Protein AF-0000000073270719 (afdb_homodimer)

pLDDT: mean 87.77, std 16.16, range [34.03, 98.94]

Secondary structure (DSSP, 8-state):
-EEE-----BTTBS----TT--SSSHHHHHHHTEEEEEEEEPPPTT-SS-EEEEEEEE-GGGBSSTTTT-PBPHHHHHHHHHHHHHHHHHHHT-S-EEEEEEEEEE-SPPPSS-EEEEEEEEEEEETTEEEEEEEEE-TTS--EEEEEEEEEEE-GGG-/-EEE---EEETTEEEE--TT--SSSHHHHHHHTEEEEEEEEPPPTT-SS-EEEEEEEE-GGGBSSTTTT-PBPHHHHHHHHHHHHHHHHHHHT-S-EEEEEEEEEE-SPPPSS-EEEEEEEEEEEETTEEEEEEEEE-TTS--EEEEEEEEEEE-GGG-

Organism: Auxenochlorella protothecoides (NCBI:txid3075)

Solvent-accessible surface area (backbone atoms only — not comparable to full-atom values): 16014 Å² total; per-residue (Å²): 116,53,80,44,86,66,64,38,73,41,93,95,36,53,64,37,77,54,90,63,11,18,46,62,33,50,70,59,10,35,72,46,7,37,39,62,45,38,25,48,36,74,48,50,94,90,45,92,56,41,38,30,42,31,41,34,33,32,33,64,41,20,10,58,31,44,91,63,86,50,35,42,22,68,30,50,56,47,27,53,49,48,51,51,30,51,48,41,45,29,75,72,72,42,56,47,61,42,71,39,33,37,36,37,37,41,72,43,86,39,65,53,75,40,74,29,28,35,41,28,39,70,75,46,74,55,93,61,34,37,32,26,32,28,36,35,23,36,75,83,59,81,43,68,29,31,39,36,46,35,35,30,33,59,45,62,88,77,104,118,56,80,46,88,63,65,38,73,42,94,96,36,58,63,35,79,53,90,64,12,18,46,61,33,50,70,59,11,33,72,46,8,36,39,60,45,38,25,50,37,74,48,51,94,90,46,92,56,42,37,29,42,31,42,33,34,32,34,63,43,19,10,57,32,44,92,62,85,51,36,42,20,68,30,49,55,48,25,54,49,46,51,51,31,51,49,41,45,28,74,73,71,43,53,49,62,41,70,39,32,38,37,36,36,42,73,42,85,40,66,54,75,38,75,28,28,35,41,28,39,70,74,45,73,55,91,60,34,37,30,25,33,27,37,36,24,36,75,86,59,83,42,69,30,32,38,34,46,34,34,30,33,59,44,63,90,77,103

Structure (mmCIF, N/CA/C/O backbone):
data_AF-0000000073270719-model_v1
#
loop_
_entity.id
_entity.type
_entity.pdbx_description
1 polymer 'Thioesterase domain-containing protein'
#
loop_
_atom_site.group_PDB
_atom_site.id
_atom_site.type_symbol
_atom_site.label_atom_id
_atom_site.label_alt_id
_atom_site.label_comp_id
_atom_site.label_asym_id
_atom_site.label_entity_id
_atom_site.label_seq_id
_atom_site.pdbx_PDB_ins_code
_atom_site.Cartn_x
_atom_site.Cartn_y
_atom_site.Cartn_z
_atom_site.occupancy
_atom_site.B_iso_or_equiv
_atom_site.auth_seq_id
_atom_site.auth_comp_id
_atom_site.auth_asym_id
_atom_site.auth_atom_id
_atom_site.pdbx_PDB_model_num
ATOM 1 N N . MET A 1 1 ? 9.008 23.5 11.727 1 34.62 1 MET A N 1
ATOM 2 C CA . MET A 1 1 ? 8.578 22.141 11.398 1 34.62 1 MET A CA 1
ATOM 3 C C . MET A 1 1 ? 8.039 21.438 12.633 1 34.62 1 MET A C 1
ATOM 5 O O . MET A 1 1 ? 8.633 21.5 13.703 1 34.62 1 MET A O 1
ATOM 9 N N . ALA A 1 2 ? 6.762 21.203 12.82 1 37.41 2 ALA A N 1
ATOM 10 C CA . ALA A 1 2 ? 6.199 20.531 13.992 1 37.41 2 ALA A CA 1
ATOM 11 C C . ALA A 1 2 ? 6.055 19.031 13.742 1 37.41 2 ALA A C 1
ATOM 13 O O . ALA A 1 2 ? 5.559 18.609 12.695 1 37.41 2 ALA A O 1
ATOM 14 N N . ALA A 1 3 ? 6.781 18.141 14.539 1 40.28 3 ALA A N 1
ATOM 15 C CA . ALA A 1 3 ? 6.652 16.688 14.469 1 40.28 3 ALA A CA 1
ATOM 16 C C . ALA A 1 3 ? 5.234 16.25 14.812 1 40.28 3 ALA A C 1
ATOM 18 O O . ALA A 1 3 ? 4.578 16.844 15.672 1 40.28 3 ALA A O 1
ATOM 19 N N . PHE A 1 4 ? 4.617 15.633 13.906 1 44.56 4 PHE A N 1
ATOM 20 C CA . PHE A 1 4 ? 3.34 15.055 14.297 1 44.56 4 PHE A CA 1
ATOM 21 C C . PHE A 1 4 ? 3.223 13.617 13.797 1 44.56 4 PHE A C 1
ATOM 23 O O . PHE A 1 4 ? 3.988 13.195 12.93 1 44.56 4 PHE A O 1
ATOM 30 N N . GLU A 1 5 ? 2.467 12.844 14.562 1 54.69 5 GLU A N 1
ATOM 31 C CA . GLU A 1 5 ? 2.193 11.5 14.062 1 54.69 5 GLU A CA 1
ATOM 32 C C . GLU A 1 5 ? 0.975 11.484 13.148 1 54.69 5 GLU A C 1
ATOM 34 O O . GLU A 1 5 ? 0.893 12.273 12.203 1 54.69 5 GLU A O 1
ATOM 39 N N . LYS A 1 6 ? -0.115 10.938 13.5 1 56.53 6 LYS A N 1
ATOM 40 C CA . LYS A 1 6 ? -1.337 10.812 12.711 1 56.53 6 LYS A CA 1
ATOM 41 C C . LYS A 1 6 ? -2.445 11.703 13.266 1 56.53 6 LYS A C 1
ATOM 43 O O . LYS A 1 6 ? -2.572 11.852 14.484 1 56.53 6 LYS A O 1
ATOM 48 N N . HIS A 1 7 ? -3.082 12.43 12.281 1 49.69 7 HIS A N 1
ATOM 49 C CA . HIS A 1 7 ? -4.234 13.25 12.641 1 49.69 7 HIS A CA 1
ATOM 50 C C . HIS A 1 7 ? -5.535 12.477 12.445 1 49.69 7 HIS A C 1
ATOM 52 O O . HIS A 1 7 ? -5.809 11.977 11.352 1 49.69 7 HIS A O 1
ATOM 58 N N . LEU A 1 8 ? -6.168 11.852 13.641 1 50.5 8 LEU A N 1
ATOM 59 C CA . LEU A 1 8 ? -7.512 11.305 13.508 1 50.5 8 LEU A CA 1
ATOM 60 C C . LEU A 1 8 ? -8.555 12.266 14.07 1 50.5 8 LEU A C 1
ATOM 62 O O . LEU A 1 8 ? -8.258 13.031 14.992 1 50.5 8 LEU A O 1
ATOM 66 N N . PRO A 1 9 ? -9.719 12.25 13.383 1 44.81 9 PRO A N 1
ATOM 67 C CA . PRO A 1 9 ? -10.797 13.047 13.984 1 44.81 9 PRO A CA 1
ATOM 68 C C . PRO A 1 9 ? -11.227 12.508 15.344 1 44.81 9 PRO A C 1
ATOM 70 O O . PRO A 1 9 ? -11.359 11.297 15.523 1 44.81 9 PRO A O 1
ATOM 73 N N . GLY A 1 10 ? -10.906 13.164 16.469 1 44.69 10 GLY A N 1
ATOM 74 C CA . GLY A 1 10 ? -11.391 12.773 17.781 1 44.69 10 GLY A CA 1
ATOM 75 C C . GLY A 1 10 ? -12.203 13.859 18.469 1 44.69 10 GLY A C 1
ATOM 76 O O . GLY A 1 10 ? -12.453 14.914 17.875 1 44.69 10 GLY A O 1
ATOM 77 N N . GLU A 1 11 ? -12.992 13.414 19.594 1 46.31 11 GLU A N 1
ATOM 78 C CA . GLU A 1 11 ? -13.867 14.281 20.359 1 46.31 11 GLU A CA 1
ATOM 79 C C . GLU A 1 11 ? -13.18 15.594 20.719 1 46.31 11 GLU A C 1
ATOM 81 O O . GLU A 1 11 ? -13.797 16.656 20.688 1 46.31 11 GLU A O 1
ATOM 86 N N . ALA A 1 12 ? -12.047 15.445 21.344 1 46.72 12 ALA A N 1
ATOM 87 C CA . ALA A 1 12 ? -11.422 16.594 21.984 1 46.72 12 ALA A CA 1
ATOM 88 C C . ALA A 1 12 ? -10.688 17.469 20.969 1 46.72 12 ALA A C 1
ATOM 90 O O . ALA A 1 12 ? -10.031 18.438 21.328 1 46.72 12 ALA A O 1
ATOM 91 N N . GLY A 1 13 ? -10.836 17.047 19.609 1 43.66 13 GLY A N 1
ATOM 92 C CA . GLY A 1 13 ? -10.219 17.844 18.562 1 43.66 13 GLY A CA 1
ATOM 93 C C . GLY A 1 13 ? -9.555 17.016 17.484 1 43.66 13 GLY A C 1
ATOM 94 O O . GLY A 1 13 ? -9.492 15.781 17.594 1 43.66 13 GLY A O 1
ATOM 95 N N . PRO A 1 14 ? -9.375 17.5 16.234 1 45.97 14 PRO A N 1
ATOM 96 C CA . PRO A 1 14 ? -8.945 16.859 14.984 1 45.97 14 PRO A CA 1
ATOM 97 C C . PRO A 1 14 ? -7.656 16.047 15.148 1 45.97 14 PRO A C 1
ATOM 99 O O . PRO A 1 14 ? -7.273 15.297 14.25 1 45.97 14 PRO A O 1
ATOM 102 N N . TYR A 1 15 ? -6.922 16.297 16.281 1 50.59 15 TYR A N 1
ATOM 103 C CA . TYR A 1 15 ? -5.586 15.703 16.328 1 50.59 15 TYR A CA 1
ATOM 104 C C . TYR A 1 15 ? -5.402 14.883 17.594 1 50.59 15 TYR A C 1
ATOM 106 O O . TYR A 1 15 ? -4.812 15.352 18.578 1 50.59 15 TYR A O 1
ATOM 114 N N . GLN A 1 16 ? -6.336 14 17.875 1 54.5 16 GLN A N 1
ATOM 115 C CA . GLN A 1 16 ? -6.039 13.219 19.078 1 54.5 16 GLN A CA 1
ATOM 116 C C . GLN A 1 16 ? -4.938 12.195 18.812 1 54.5 16 GLN A C 1
ATOM 118 O O . GLN A 1 16 ? -4.918 11.562 17.75 1 54.5 16 GLN A O 1
ATOM 123 N N . PRO A 1 17 ? -3.982 12.211 19.672 1 57.94 17 PRO A N 1
ATOM 124 C CA . PRO A 1 17 ? -2.98 11.148 19.594 1 57.94 17 PRO A CA 1
ATOM 125 C C . PRO A 1 17 ? -3.602 9.75 19.578 1 57.94 17 PRO A C 1
ATOM 127 O O . PRO A 1 17 ? -4.664 9.539 20.156 1 57.94 17 PRO A O 1
ATOM 130 N N . LEU A 1 18 ? -3.203 8.938 18.625 1 64.69 18 LEU A N 1
ATOM 131 C CA . LEU A 1 18 ? -3.578 7.527 18.641 1 64.69 18 LEU A CA 1
ATOM 132 C C . LEU A 1 18 ? -2.83 6.766 19.719 1 64.69 18 LEU A C 1
ATOM 134 O O . LEU A 1 18 ? -1.646 6.457 19.578 1 64.69 18 LEU A O 1
ATOM 138 N N . PRO A 1 19 ? -3.527 6.559 20.812 1 59 19 PRO A N 1
ATOM 139 C CA . PRO A 1 19 ? -2.795 5.922 21.906 1 59 19 PRO A CA 1
ATOM 140 C C . PRO A 1 19 ? -2.164 4.59 21.5 1 59 19 PRO A C 1
ATOM 142 O O . PRO A 1 19 ? -1.123 4.207 22.047 1 59 19 PRO A O 1
ATOM 145 N N . ARG A 1 20 ? -2.854 3.924 20.625 1 68.69 20 ARG A N 1
ATOM 146 C CA . ARG A 1 20 ? -2.34 2.602 20.266 1 68.69 20 ARG A CA 1
ATOM 147 C C . ARG A 1 20 ? -1.791 2.584 18.844 1 68.69 20 ARG A C 1
ATOM 149 O O . ARG A 1 20 ? -1.399 1.531 18.344 1 68.69 20 ARG A O 1
ATOM 156 N N . GLY A 1 21 ? -1.818 3.635 18.25 1 77.44 21 GLY A N 1
ATOM 157 C CA . GLY A 1 21 ? -1.272 3.758 16.906 1 77.44 21 GLY A CA 1
ATOM 158 C C . GLY A 1 21 ? -2.188 3.195 15.836 1 77.44 21 GLY A C 1
ATOM 159 O O . GLY A 1 21 ? -3.41 3.332 15.922 1 77.44 21 GLY A O 1
ATOM 160 N N . GLY A 1 22 ? -1.646 2.824 14.773 1 84.44 22 GLY A N 1
ATOM 161 C CA . GLY A 1 22 ? -2.328 2.252 13.617 1 84.44 22 GLY A CA 1
ATOM 162 C C . GLY A 1 22 ? -1.402 1.479 12.703 1 84.44 22 GLY A C 1
ATOM 163 O O . GLY A 1 22 ? -0.327 1.043 13.117 1 84.44 22 GLY A O 1
ATOM 164 N N . TRP A 1 23 ? -1.838 1.191 11.555 1 89.38 23 TRP A N 1
ATOM 165 C CA . TRP A 1 23 ? -1.11 0.408 10.562 1 89.38 23 TRP A CA 1
ATOM 166 C C . TRP A 1 23 ? 0.296 0.96 10.359 1 89.38 23 TRP A C 1
ATOM 168 O O . TRP A 1 23 ? 1.269 0.202 10.32 1 89.38 23 TRP A O 1
ATOM 178 N N . VAL A 1 24 ? 0.404 2.322 10.289 1 89.88 24 VAL A N 1
ATOM 179 C CA . VAL A 1 24 ? 1.704 2.881 9.938 1 89.88 24 VAL A CA 1
ATOM 180 C C . VAL A 1 24 ? 2.152 3.873 11.008 1 89.88 24 VAL A C 1
ATOM 182 O O . VAL A 1 24 ? 3.176 4.543 10.852 1 89.88 24 VAL A O 1
ATOM 185 N N . THR A 1 25 ? 1.483 3.92 12.016 1 82.44 25 THR A N 1
ATOM 186 C CA . THR A 1 25 ? 1.804 4.953 12.992 1 82.44 25 THR A CA 1
ATOM 187 C C . THR A 1 25 ? 1.915 4.352 14.391 1 82.44 25 THR A C 1
ATOM 189 O O . THR A 1 25 ? 1.194 3.412 14.727 1 82.44 25 THR A O 1
ATOM 192 N N . GLY A 1 26 ? 2.898 4.949 15.164 1 79.75 26 GLY A N 1
ATOM 193 C CA . GLY A 1 26 ? 3.014 4.586 16.562 1 79.75 26 GLY A CA 1
ATOM 194 C C . GLY A 1 26 ? 4.066 3.525 16.828 1 79.75 26 GLY A C 1
ATOM 195 O O . GLY A 1 26 ? 4.656 2.988 15.883 1 79.75 26 GLY A O 1
ATOM 196 N N . ASP A 1 27 ? 4.23 3.178 18.078 1 80.25 27 ASP A N 1
ATOM 197 C CA . ASP A 1 27 ? 5.254 2.225 18.484 1 80.25 27 ASP A CA 1
ATOM 198 C C . ASP A 1 27 ? 4.969 0.833 17.922 1 80.25 27 ASP A C 1
ATOM 200 O O . ASP A 1 27 ? 5.898 0.09 17.594 1 80.25 27 ASP A O 1
ATOM 204 N N . GLU A 1 28 ? 3.713 0.585 17.844 1 82.38 28 GLU A N 1
ATOM 205 C CA . GLU A 1 28 ? 3.359 -0.73 17.328 1 82.38 28 GLU A CA 1
ATOM 206 C C . GLU A 1 28 ? 3.762 -0.863 15.859 1 82.38 28 GLU A C 1
ATOM 208 O O . GLU A 1 28 ? 4.273 -1.903 15.438 1 82.38 28 GLU A O 1
ATOM 213 N N . ALA A 1 29 ? 3.504 0.191 15.117 1 87 29 ALA A N 1
ATOM 214 C CA . ALA A 1 29 ? 3.918 0.177 13.711 1 87 29 ALA A CA 1
ATOM 215 C C . ALA A 1 29 ? 5.434 0.059 13.586 1 87 29 ALA A C 1
A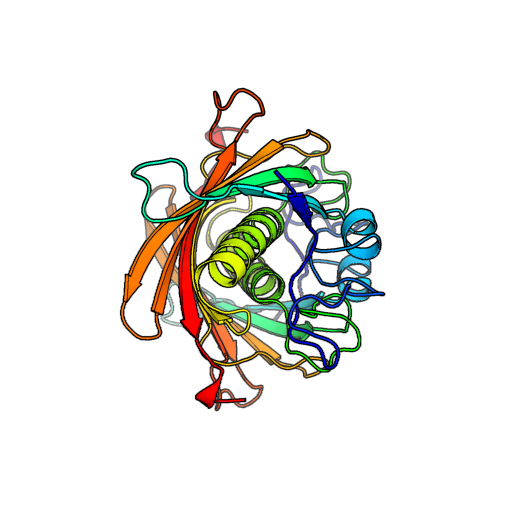TOM 217 O O . ALA A 1 29 ? 5.938 -0.689 12.75 1 87 29 ALA A O 1
ATOM 218 N N . ALA A 1 30 ? 6.133 0.765 14.43 1 87.5 30 ALA A N 1
ATOM 219 C CA . ALA A 1 30 ? 7.59 0.687 14.43 1 87.5 30 ALA A CA 1
ATOM 220 C C . ALA A 1 30 ? 8.062 -0.732 14.727 1 87.5 30 ALA A C 1
ATOM 222 O O . ALA A 1 30 ? 8.969 -1.247 14.062 1 87.5 30 ALA A O 1
ATOM 223 N N . ALA A 1 31 ? 7.445 -1.335 15.633 1 86.62 31 ALA A N 1
ATOM 224 C CA . ALA A 1 31 ? 7.797 -2.703 16 1 86.62 31 ALA A CA 1
ATOM 225 C C . ALA A 1 31 ? 7.508 -3.674 14.867 1 86.62 31 ALA A C 1
ATOM 227 O O . ALA A 1 31 ? 8.195 -4.684 14.711 1 86.62 31 ALA A O 1
ATOM 228 N N . ARG A 1 32 ? 6.578 -3.309 14.047 1 87.56 32 ARG A N 1
ATOM 229 C CA . ARG A 1 32 ? 6.188 -4.18 12.945 1 87.56 32 ARG A CA 1
ATOM 230 C C . ARG A 1 32 ? 7.02 -3.887 11.695 1 87.56 32 ARG A C 1
ATOM 232 O O . ARG A 1 32 ? 6.938 -4.613 10.703 1 87.56 32 ARG A O 1
ATOM 239 N N . GLY A 1 33 ? 7.77 -2.762 11.766 1 91.69 33 GLY A N 1
ATOM 240 C CA . GLY A 1 33 ? 8.719 -2.611 10.672 1 91.69 33 GLY A CA 1
ATOM 241 C C . GLY A 1 33 ? 8.633 -1.258 9.992 1 91.69 33 GLY A C 1
ATOM 242 O O . GLY A 1 33 ? 9.414 -0.961 9.086 1 91.69 33 GLY A O 1
ATOM 243 N N . ILE A 1 34 ? 7.648 -0.439 10.398 1 95.12 34 ILE A N 1
ATOM 244 C CA . ILE A 1 34 ? 7.574 0.894 9.812 1 95.12 34 ILE A CA 1
ATOM 245 C C . ILE A 1 34 ? 7.746 1.948 10.898 1 95.12 34 ILE A C 1
ATOM 247 O O . ILE A 1 34 ? 6.84 2.172 11.703 1 95.12 34 ILE A O 1
ATOM 251 N N . ASP A 1 35 ? 8.867 2.518 10.938 1 94.06 35 ASP A N 1
ATOM 252 C CA . ASP A 1 35 ? 9.148 3.656 11.805 1 94.06 35 ASP A CA 1
ATOM 253 C C . ASP A 1 35 ? 9.133 4.965 11.016 1 94.06 35 ASP A C 1
ATOM 255 O O . ASP A 1 35 ? 10.156 5.367 10.453 1 94.06 35 ASP A O 1
ATOM 259 N N . LEU A 1 36 ? 7.977 5.668 11 1 94.25 36 LEU A N 1
ATOM 260 C CA . LEU A 1 36 ? 7.734 6.855 10.188 1 94.25 36 LEU A CA 1
ATOM 261 C C . LEU A 1 36 ? 7.527 8.078 11.078 1 94.25 36 LEU A C 1
ATOM 263 O O . LEU A 1 36 ? 6.754 8.039 12.031 1 94.25 36 LEU A O 1
ATOM 267 N N . ARG A 1 37 ? 8.281 9.078 10.773 1 90.5 37 ARG A N 1
ATOM 268 C CA . ARG A 1 37 ? 8.125 10.375 11.43 1 90.5 37 ARG A CA 1
ATOM 269 C C . ARG A 1 37 ? 7.871 11.477 10.406 1 90.5 37 ARG A C 1
ATOM 271 O O . ARG A 1 37 ? 8.586 11.586 9.406 1 90.5 37 ARG A O 1
ATOM 278 N N . MET A 1 38 ? 6.859 12.289 10.68 1 91.56 38 MET A N 1
ATOM 279 C CA . MET A 1 38 ? 6.434 13.289 9.695 1 91.56 38 MET A CA 1
ATOM 280 C C . MET A 1 38 ? 6.41 14.68 10.312 1 91.56 38 MET A C 1
ATOM 282 O O . MET A 1 38 ? 6.121 14.836 11.492 1 91.56 38 MET A O 1
ATOM 286 N N . PHE A 1 39 ? 6.699 15.602 9.453 1 89.19 39 PHE A N 1
ATOM 287 C CA . PHE A 1 39 ? 6.707 17.016 9.812 1 89.19 39 PHE A CA 1
ATOM 288 C C . PHE A 1 39 ? 5.969 17.844 8.758 1 89.19 39 PHE A C 1
ATOM 290 O O . PHE A 1 39 ? 6.148 17.625 7.559 1 89.19 39 PHE A O 1
ATOM 297 N N . TYR A 1 40 ? 5.176 18.703 9.297 1 91.5 40 TYR A N 1
ATOM 298 C CA . TYR A 1 40 ? 4.477 19.641 8.414 1 91.5 40 TYR A CA 1
ATOM 299 C C . TYR A 1 40 ? 5.223 20.953 8.305 1 91.5 40 TYR A C 1
ATOM 301 O O . TYR A 1 40 ? 5.648 21.516 9.32 1 91.5 40 TYR A O 1
ATOM 309 N N . ARG A 1 41 ? 5.383 21.391 7.062 1 90.44 41 ARG A N 1
ATOM 310 C CA . ARG A 1 41 ? 5.957 22.703 6.801 1 90.44 41 ARG A CA 1
ATOM 311 C C . ARG A 1 41 ? 4.891 23.672 6.309 1 90.44 41 ARG A C 1
ATOM 313 O O . ARG A 1 41 ? 4.277 23.453 5.262 1 90.44 41 ARG A O 1
ATOM 320 N N . THR A 1 42 ? 4.73 24.734 7.016 1 91 42 THR A N 1
ATOM 321 C CA . THR A 1 42 ? 3.779 25.766 6.602 1 91 42 THR A CA 1
ATOM 322 C C . THR A 1 42 ? 4.207 26.391 5.277 1 91 42 THR A C 1
ATOM 324 O O . THR A 1 42 ? 5.395 26.391 4.941 1 91 42 THR A O 1
ATOM 327 N N . PRO A 1 43 ? 3.24 26.844 4.605 1 92.31 43 PRO A N 1
ATOM 328 C CA . PRO A 1 43 ? 3.572 27.438 3.314 1 92.31 43 PRO A CA 1
ATOM 329 C C . PRO A 1 43 ? 4.582 28.578 3.438 1 92.31 43 PRO A C 1
ATOM 331 O O . PRO A 1 43 ? 4.477 29.406 4.348 1 92.31 43 PRO A O 1
ATOM 334 N N . ALA A 1 44 ? 5.613 28.5 2.613 1 88.12 44 ALA A N 1
ATOM 335 C CA . ALA A 1 44 ? 6.512 29.656 2.488 1 88.12 44 ALA A CA 1
ATOM 336 C C . ALA A 1 44 ? 5.816 30.828 1.808 1 88.12 44 ALA A C 1
ATOM 338 O O . ALA A 1 44 ? 4.77 30.656 1.177 1 88.12 44 ALA A O 1
ATOM 339 N N . PRO A 1 45 ? 6.445 32.031 2.012 1 91.94 45 PRO A N 1
ATOM 340 C CA . PRO A 1 45 ? 5.84 33.156 1.307 1 91.94 45 PRO A CA 1
ATOM 341 C C . PRO A 1 45 ? 5.723 32.938 -0.197 1 91.94 45 PRO A C 1
ATOM 343 O O . PRO A 1 45 ? 6.695 32.531 -0.841 1 91.94 45 PRO A O 1
ATOM 346 N N . GLY A 1 46 ? 4.531 33.031 -0.731 1 92.75 46 GLY A N 1
ATOM 347 C CA . GLY A 1 46 ? 4.289 32.844 -2.152 1 92.75 46 GLY A CA 1
ATOM 348 C C . GLY A 1 46 ? 3.752 31.453 -2.486 1 92.75 46 GLY A C 1
ATOM 349 O O . GLY A 1 46 ? 3.256 31.234 -3.594 1 92.75 46 GLY A O 1
ATOM 350 N N . ASP A 1 47 ? 3.961 30.5 -1.513 1 92.12 47 ASP A N 1
ATOM 351 C CA . ASP A 1 47 ? 3.438 29.156 -1.739 1 92.12 47 ASP A CA 1
ATOM 352 C C . ASP A 1 47 ? 1.971 29.062 -1.322 1 92.12 47 ASP A C 1
ATOM 354 O O . ASP A 1 47 ? 1.576 29.609 -0.292 1 92.12 47 ASP A O 1
ATOM 358 N N . GLU A 1 48 ? 1.239 28.453 -2.15 1 94.81 48 GLU A N 1
ATOM 359 C CA . GLU A 1 48 ? -0.183 28.281 -1.866 1 94.81 48 GLU A CA 1
ATOM 360 C C . GLU A 1 48 ? -0.413 27.266 -0.76 1 94.81 48 GLU A C 1
ATOM 362 O O . GLU A 1 48 ? -1.351 27.391 0.029 1 94.81 48 GLU A O 1
ATOM 367 N N . HIS A 1 49 ? 0.459 26.312 -0.778 1 95.81 49 HIS A N 1
ATOM 368 C CA . HIS A 1 49 ? 0.267 25.203 0.151 1 95.81 49 HIS A CA 1
ATOM 369 C C . HIS A 1 49 ? 1.544 24.906 0.931 1 95.81 49 HIS A C 1
ATOM 371 O O . HIS A 1 49 ? 2.645 25.219 0.47 1 95.81 49 HIS A O 1
ATOM 377 N N . GLY A 1 50 ? 1.351 24.312 2.176 1 94.44 50 GLY A N 1
ATOM 378 C CA . GLY A 1 50 ? 2.469 23.734 2.896 1 94.44 50 GLY A CA 1
ATOM 379 C C . GLY A 1 50 ? 2.922 22.406 2.318 1 94.44 50 GLY A C 1
ATOM 380 O O . GLY A 1 50 ? 2.447 21.984 1.259 1 94.44 50 GLY A O 1
ATOM 381 N N . SER A 1 51 ? 3.879 21.859 2.975 1 95.56 51 SER A N 1
ATOM 382 C CA . SER A 1 51 ? 4.414 20.578 2.525 1 95.56 51 SER A CA 1
ATOM 383 C C . SER A 1 51 ? 4.691 19.641 3.705 1 95.56 51 SER A C 1
ATOM 385 O O . SER A 1 51 ? 4.598 20.062 4.863 1 95.56 51 SER A O 1
ATOM 387 N N . LEU A 1 52 ? 4.879 18.391 3.371 1 95.12 52 LEU A N 1
ATOM 388 C CA . LEU A 1 52 ? 5.234 17.406 4.383 1 95.12 52 LEU A CA 1
ATOM 389 C C . LEU A 1 52 ? 6.621 16.828 4.117 1 95.12 52 LEU A C 1
ATOM 391 O O . LEU A 1 52 ? 6.938 16.453 2.984 1 95.12 52 LEU A O 1
ATOM 395 N N . GLU A 1 53 ? 7.383 16.875 5.16 1 94.38 53 GLU A N 1
ATOM 396 C CA . GLU A 1 53 ? 8.672 16.203 5.195 1 94.38 53 GLU A CA 1
ATOM 397 C C . GLU A 1 53 ? 8.695 15.125 6.281 1 94.38 53 GLU A C 1
ATOM 399 O O . GLU A 1 53 ? 8.07 15.289 7.332 1 94.38 53 GLU A O 1
ATOM 404 N N . GLY A 1 54 ? 9.398 14.031 5.918 1 93.94 54 GLY A N 1
ATOM 405 C CA . GLY A 1 54 ? 9.492 12.977 6.91 1 93.94 54 GLY A CA 1
ATOM 406 C C . GLY A 1 54 ? 10.68 12.062 6.707 1 93.94 54 GLY A C 1
ATOM 407 O O . GLY A 1 54 ? 11.461 12.25 5.766 1 93.94 54 GLY A O 1
ATOM 408 N N . VAL A 1 55 ? 10.883 11.258 7.734 1 95.19 55 VAL A N 1
ATOM 409 C CA . VAL A 1 55 ? 11.883 10.203 7.668 1 95.19 55 VAL A CA 1
ATOM 410 C C . VAL A 1 55 ? 11.242 8.859 8.008 1 95.19 55 VAL A C 1
ATOM 412 O O . VAL A 1 55 ? 10.289 8.805 8.797 1 95.19 55 VAL A O 1
ATOM 415 N N . VAL A 1 56 ? 11.766 7.824 7.34 1 96.94 56 VAL A N 1
ATOM 416 C CA . VAL A 1 56 ? 11.242 6.488 7.613 1 96.94 56 VAL A CA 1
ATOM 417 C C . VAL A 1 56 ? 12.391 5.48 7.645 1 96.94 56 VAL A C 1
ATOM 419 O O . VAL A 1 56 ? 13.375 5.629 6.918 1 96.94 56 VAL A O 1
ATOM 422 N N . ARG A 1 57 ? 12.305 4.551 8.508 1 96.06 57 ARG A N 1
ATOM 423 C CA . ARG A 1 57 ? 13.133 3.348 8.523 1 96.06 57 ARG A CA 1
ATOM 424 C C . ARG A 1 57 ? 12.266 2.092 8.461 1 96.06 57 ARG A C 1
ATOM 426 O O . ARG A 1 57 ? 11.359 1.914 9.273 1 96.06 57 ARG A O 1
ATOM 433 N N . LEU A 1 58 ? 12.547 1.268 7.441 1 96.94 58 LEU A N 1
ATOM 434 C CA . LEU A 1 58 ? 11.859 -0.008 7.277 1 96.94 58 LEU A CA 1
ATOM 435 C C . LEU A 1 58 ? 12.703 -1.155 7.828 1 96.94 58 LEU A C 1
ATOM 437 O O . LEU A 1 58 ? 13.836 -1.359 7.391 1 96.94 58 LEU A O 1
ATOM 441 N N . GLY A 1 59 ? 12.078 -1.839 8.805 1 93.88 59 GLY A N 1
ATOM 442 C CA . GLY A 1 59 ? 12.797 -2.941 9.43 1 93.88 59 GLY A CA 1
ATOM 443 C C . GLY A 1 59 ? 12.406 -4.297 8.867 1 93.88 59 GLY A C 1
ATOM 444 O O . GLY A 1 59 ? 11.797 -4.383 7.801 1 93.88 59 GLY A O 1
ATOM 445 N N . ASP A 1 60 ? 12.734 -5.352 9.602 1 89.75 60 ASP A N 1
ATOM 446 C CA . ASP A 1 60 ? 12.562 -6.723 9.133 1 89.75 60 ASP A CA 1
ATOM 447 C C . ASP A 1 60 ? 11.086 -7.023 8.859 1 89.75 60 ASP A C 1
ATOM 449 O O . ASP A 1 60 ? 10.758 -7.766 7.934 1 89.75 60 ASP A O 1
ATOM 453 N N . GLY A 1 61 ? 10.25 -6.465 9.688 1 90.62 61 GLY A N 1
ATOM 454 C CA . GLY A 1 61 ? 8.82 -6.73 9.547 1 90.62 61 GLY A CA 1
ATOM 455 C C . GLY A 1 61 ? 8.242 -6.188 8.25 1 90.62 61 GLY A C 1
ATOM 456 O O . GLY A 1 61 ? 7.148 -6.586 7.844 1 90.62 61 GLY A O 1
ATOM 457 N N . ALA A 1 62 ? 8.977 -5.316 7.605 1 94.44 62 ALA A N 1
ATOM 458 C CA . ALA A 1 62 ? 8.508 -4.699 6.367 1 94.44 62 ALA A CA 1
ATOM 459 C C . ALA A 1 62 ? 9.125 -5.383 5.148 1 94.44 62 ALA A C 1
ATOM 461 O O . ALA A 1 62 ? 8.953 -4.926 4.02 1 94.44 62 ALA A O 1
ATOM 462 N N . SER A 1 63 ? 9.82 -6.457 5.32 1 91.88 63 SER A N 1
ATOM 463 C CA . SER A 1 63 ? 10.562 -7.121 4.254 1 91.88 63 SER A CA 1
ATOM 464 C C . SER A 1 63 ? 9.641 -7.957 3.377 1 91.88 63 SER A C 1
ATOM 466 O O . SER A 1 63 ? 8.562 -8.375 3.816 1 91.88 63 SER A O 1
ATOM 468 N N . ILE A 1 64 ? 10.133 -8.219 2.146 1 88.81 64 ILE A N 1
ATOM 469 C CA . ILE A 1 64 ? 9.469 -9.172 1.257 1 88.81 64 ILE A CA 1
ATOM 470 C C . ILE A 1 64 ? 9.484 -10.562 1.884 1 88.81 64 ILE A C 1
ATOM 472 O O . ILE A 1 64 ? 8.523 -11.32 1.744 1 88.81 64 ILE A O 1
ATOM 476 N N . GLY A 1 65 ? 10.523 -10.867 2.51 1 83.88 65 GLY A N 1
ATOM 477 C CA . GLY A 1 65 ? 10.773 -12.133 3.18 1 83.88 65 GLY A CA 1
ATOM 478 C C . GLY A 1 65 ? 11.828 -12.039 4.266 1 83.88 65 GLY A C 1
ATOM 479 O O . GLY A 1 65 ? 13.008 -11.82 3.975 1 83.88 65 GLY A O 1
ATOM 480 N N . ILE A 1 66 ? 11.383 -12.281 5.414 1 70.94 66 ILE A N 1
ATOM 481 C C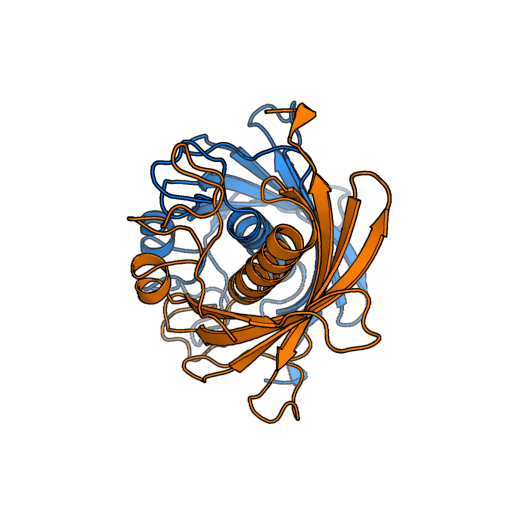A . ILE A 1 66 ? 12.297 -12.141 6.543 1 70.94 66 ILE A CA 1
ATOM 482 C C . ILE A 1 66 ? 13.414 -13.172 6.426 1 70.94 66 ILE A C 1
ATOM 484 O O . ILE A 1 66 ? 13.164 -14.367 6.246 1 70.94 66 ILE A O 1
ATOM 488 N N . GLY A 1 67 ? 14.648 -12.656 6.496 1 63.78 67 GLY A N 1
ATOM 489 C CA . GLY A 1 67 ? 15.805 -13.539 6.5 1 63.78 67 GLY A CA 1
ATOM 490 C C . GLY A 1 67 ? 16.328 -13.836 5.113 1 63.78 67 GLY A C 1
ATOM 491 O O . GLY A 1 67 ? 17.344 -14.516 4.961 1 63.78 67 GLY A O 1
ATOM 492 N N . PHE A 1 68 ? 15.703 -13.297 4.043 1 67.19 68 PHE A N 1
ATOM 493 C CA . PHE A 1 68 ? 16.125 -13.633 2.688 1 67.19 68 PHE A CA 1
ATOM 494 C C . PHE A 1 68 ? 16.875 -12.469 2.047 1 67.19 68 PHE A C 1
ATOM 496 O O . PHE A 1 68 ? 17.172 -12.5 0.854 1 67.19 68 PHE A O 1
ATOM 503 N N . TRP A 1 69 ? 17.359 -11.641 2.838 1 62.72 69 TRP A N 1
ATOM 504 C CA . TRP A 1 69 ? 18.156 -10.508 2.371 1 62.72 69 TRP A CA 1
ATOM 505 C C . TRP A 1 69 ? 17.469 -9.789 1.219 1 62.72 69 TRP A C 1
ATOM 507 O O . TRP A 1 69 ? 18.094 -9.516 0.19 1 62.72 69 TRP A O 1
ATOM 517 N N . VAL A 1 70 ? 16.25 -9.648 1.35 1 75.56 70 VAL A N 1
ATOM 518 C CA . VAL A 1 70 ? 15.461 -8.992 0.313 1 75.56 70 VAL A CA 1
ATOM 519 C C . VAL A 1 70 ? 15.031 -7.609 0.788 1 75.56 70 VAL A C 1
ATOM 521 O O . VAL A 1 70 ? 15.273 -7.238 1.938 1 75.56 70 VAL A O 1
ATOM 524 N N . SER A 1 71 ? 14.617 -6.832 -0.158 1 92.12 71 SER A N 1
ATOM 525 C CA . SER A 1 71 ? 14.227 -5.434 0.017 1 92.12 71 SER A CA 1
ATOM 526 C C . SER A 1 71 ? 12.906 -5.316 0.766 1 92.12 71 SER A C 1
ATOM 528 O O . SER A 1 71 ? 12.32 -6.324 1.171 1 92.12 71 SER A O 1
ATOM 530 N N . ALA A 1 72 ? 12.594 -4.086 1.079 1 96.25 72 ALA A N 1
ATOM 531 C CA . ALA A 1 72 ? 11.258 -3.807 1.606 1 96.25 72 ALA A CA 1
ATOM 532 C C . ALA A 1 72 ? 10.172 -4.293 0.649 1 96.25 72 ALA A C 1
ATOM 534 O O . ALA A 1 72 ? 10.367 -4.281 -0.57 1 96.25 72 ALA A O 1
ATOM 535 N N . HIS A 1 73 ? 9.133 -4.816 1.23 1 96.12 73 HIS A N 1
ATOM 536 C CA . HIS A 1 73 ? 7.969 -5.199 0.446 1 96.12 73 HIS A CA 1
ATOM 537 C C . HIS A 1 73 ? 7.332 -3.986 -0.224 1 96.12 73 HIS A C 1
ATOM 539 O O . HIS A 1 73 ? 7.199 -2.928 0.396 1 96.12 73 HIS A O 1
ATOM 545 N N . GLY A 1 74 ? 6.898 -4.07 -1.477 1 97.62 74 GLY A N 1
ATOM 546 C CA . GLY A 1 74 ? 6.23 -2.977 -2.166 1 97.62 74 GLY A CA 1
ATOM 547 C C . GLY A 1 74 ? 5.059 -2.412 -1.39 1 97.62 74 GLY A C 1
ATOM 548 O O . GLY A 1 74 ? 4.863 -1.195 -1.347 1 97.62 74 GLY A O 1
ATOM 549 N N . GLY A 1 75 ? 4.266 -3.268 -0.78 1 97.81 75 GLY A N 1
ATOM 550 C CA . GLY A 1 75 ? 3.133 -2.852 0.029 1 97.81 75 GLY A CA 1
ATOM 551 C C . GLY A 1 75 ? 3.529 -1.987 1.212 1 97.81 75 GLY A C 1
ATOM 552 O O . GLY A 1 75 ? 2.775 -1.104 1.623 1 97.81 75 GLY A O 1
ATOM 553 N N . ALA A 1 76 ? 4.66 -2.281 1.83 1 97.5 76 ALA A N 1
ATOM 554 C CA . ALA A 1 76 ? 5.164 -1.442 2.916 1 97.5 76 ALA A CA 1
ATOM 555 C C . ALA A 1 76 ? 5.523 -0.05 2.408 1 97.5 76 ALA A C 1
ATOM 557 O O . ALA A 1 76 ? 5.184 0.955 3.039 1 97.5 76 ALA A O 1
ATOM 558 N N . VAL A 1 77 ? 6.176 -0.024 1.27 1 98.69 77 VAL A N 1
ATOM 559 C CA . VAL A 1 77 ? 6.562 1.234 0.639 1 98.69 77 VAL A CA 1
ATOM 560 C C . VAL A 1 77 ? 5.312 2.045 0.3 1 98.69 77 VAL A C 1
ATOM 562 O O . VAL A 1 77 ? 5.242 3.24 0.594 1 98.69 77 VAL A O 1
ATOM 565 N N . GLU A 1 78 ? 4.348 1.396 -0.268 1 98.81 78 GLU A N 1
ATOM 566 C CA . GLU A 1 78 ? 3.076 2.029 -0.615 1 98.81 78 GLU A CA 1
ATOM 567 C C . GLU A 1 78 ? 2.361 2.551 0.628 1 98.81 78 GLU A C 1
ATOM 569 O O . GLU A 1 78 ? 1.788 3.641 0.609 1 98.81 78 GLU A O 1
ATOM 574 N N . SER A 1 79 ? 2.402 1.798 1.71 1 98.25 79 SER A N 1
ATOM 575 C CA . SER A 1 79 ? 1.782 2.205 2.965 1 98.25 79 SER A CA 1
ATOM 576 C C . SER A 1 79 ? 2.385 3.506 3.484 1 98.25 79 SER A C 1
ATOM 578 O O . SER A 1 79 ? 1.662 4.387 3.959 1 98.25 79 SER A O 1
ATOM 580 N N . VAL A 1 80 ? 3.691 3.619 3.43 1 97.94 80 VAL A N 1
ATOM 581 C CA . VAL A 1 80 ? 4.398 4.805 3.9 1 97.94 80 VAL A CA 1
ATOM 582 C C . VAL A 1 80 ? 3.93 6.031 3.115 1 97.94 80 VAL A C 1
ATOM 584 O O . VAL A 1 80 ? 3.559 7.047 3.705 1 97.94 80 VAL A O 1
ATOM 587 N N . LEU A 1 81 ? 3.934 5.918 1.805 1 98.81 81 LEU A N 1
ATOM 588 C CA . LEU A 1 81 ? 3.596 7.059 0.96 1 98.81 81 LEU A CA 1
ATOM 589 C C . LEU A 1 81 ? 2.107 7.375 1.048 1 98.81 81 LEU A C 1
ATOM 591 O O . LEU A 1 81 ? 1.713 8.547 0.991 1 98.81 81 LEU A O 1
ATOM 595 N N . ASP A 1 82 ? 1.266 6.371 1.19 1 98.75 82 ASP A N 1
ATOM 596 C CA . ASP A 1 82 ? -0.162 6.57 1.42 1 98.75 82 ASP A CA 1
ATOM 597 C C . ASP A 1 82 ? -0.405 7.402 2.678 1 98.75 82 ASP A C 1
ATOM 599 O O . ASP A 1 82 ? -1.136 8.391 2.643 1 98.75 82 ASP A O 1
ATOM 603 N N . GLU A 1 83 ? 0.204 7.012 3.729 1 96.31 83 GLU A N 1
ATOM 604 C CA . GLU A 1 83 ? 0.077 7.73 4.992 1 96.31 83 GLU A CA 1
ATOM 605 C C . GLU A 1 83 ? 0.56 9.172 4.859 1 96.31 83 GLU A C 1
ATOM 607 O O . GLU A 1 83 ? -0.121 10.102 5.297 1 96.31 83 GLU A O 1
ATOM 612 N N . ALA A 1 84 ? 1.72 9.328 4.266 1 96.62 84 ALA A N 1
ATOM 613 C CA . ALA A 1 84 ? 2.334 10.648 4.18 1 96.62 84 ALA A CA 1
ATOM 614 C C . ALA A 1 84 ? 1.471 11.602 3.355 1 96.62 84 ALA A C 1
ATOM 616 O O . ALA A 1 84 ? 1.251 12.75 3.75 1 96.62 84 ALA A O 1
ATOM 617 N N . THR A 1 85 ? 0.967 11.109 2.195 1 98.12 85 THR A N 1
ATOM 618 C CA . THR A 1 85 ? 0.15 11.969 1.347 1 98.12 85 THR A CA 1
ATOM 619 C C . THR A 1 85 ? -1.179 12.297 2.023 1 98.12 85 THR A C 1
ATOM 621 O O . THR A 1 85 ? -1.655 13.43 1.957 1 98.12 85 THR A O 1
ATOM 624 N N . ALA A 1 86 ? -1.746 11.305 2.674 1 96.62 86 ALA A N 1
ATOM 625 C CA . ALA A 1 86 ? -3 11.531 3.387 1 96.62 86 ALA A CA 1
ATOM 626 C C . ALA A 1 86 ? -2.818 12.555 4.504 1 96.62 86 ALA A C 1
ATOM 628 O O . ALA A 1 86 ? -3.656 13.445 4.688 1 96.62 86 ALA A O 1
ATOM 629 N N . GLU A 1 87 ? -1.759 12.461 5.23 1 93.44 87 GLU A N 1
ATOM 630 C CA . GLU A 1 87 ? -1.527 13.359 6.355 1 93.44 87 GLU A CA 1
ATOM 631 C C . GLU A 1 87 ? -1.314 14.797 5.879 1 93.44 87 GLU A C 1
ATOM 633 O O . GLU A 1 87 ? -1.78 15.742 6.516 1 93.44 87 GLU A O 1
ATOM 638 N N . LEU A 1 88 ? -0.565 14.93 4.777 1 95 88 LEU A N 1
ATOM 639 C CA . LEU A 1 88 ? -0.448 16.281 4.246 1 95 88 LEU A CA 1
ATOM 640 C C . LEU A 1 88 ? -1.816 16.844 3.867 1 95 88 LEU A C 1
ATOM 642 O O . LEU A 1 88 ? -2.129 18 4.168 1 95 88 LEU A O 1
ATOM 646 N N . ALA A 1 89 ? -2.578 16.047 3.184 1 95.75 89 ALA A N 1
ATOM 647 C CA . ALA A 1 89 ? -3.91 16.484 2.781 1 95.75 89 ALA A CA 1
ATOM 648 C C . ALA A 1 89 ? -4.746 16.891 3.994 1 95.75 89 ALA A C 1
ATOM 650 O O . ALA A 1 89 ? -5.48 17.875 3.947 1 95.75 89 ALA A O 1
ATOM 651 N N . LYS A 1 90 ? -4.641 16.109 5.02 1 92 90 LYS A N 1
ATOM 652 C CA . LYS A 1 90 ? -5.383 16.438 6.234 1 92 90 LYS A CA 1
ATOM 653 C C . LYS A 1 90 ? -4.945 17.781 6.805 1 92 90 LYS A C 1
ATOM 655 O O . LYS A 1 90 ? -5.777 18.562 7.273 1 92 90 LYS A O 1
ATOM 660 N N . CYS A 1 91 ? -3.662 18.031 6.762 1 90 91 CYS A N 1
ATOM 661 C CA . CYS A 1 91 ? -3.127 19.281 7.262 1 90 91 CYS A CA 1
ATOM 662 C C . CYS A 1 91 ? -3.604 20.453 6.406 1 90 91 CYS A C 1
ATOM 664 O O . CYS A 1 91 ? -3.85 21.547 6.926 1 90 91 CYS A O 1
ATOM 666 N N . GLU A 1 92 ? -3.756 20.25 5.117 1 91.75 92 GLU A N 1
ATOM 667 C CA . GLU A 1 92 ? -3.967 21.344 4.172 1 91.75 92 GLU A CA 1
ATOM 668 C C . GLU A 1 92 ? -5.453 21.531 3.877 1 91.75 92 GLU A C 1
ATOM 670 O O . GLU A 1 92 ? -5.879 22.625 3.514 1 91.75 92 GLU A O 1
ATOM 675 N N . PHE A 1 93 ? -6.188 20.516 4.031 1 91.44 93 PHE A N 1
ATOM 676 C CA . PHE A 1 93 ? -7.562 20.547 3.543 1 91.44 93 PHE A CA 1
ATOM 677 C C . PHE A 1 93 ? -8.547 20.344 4.684 1 91.44 93 PHE A C 1
ATOM 679 O O . PHE A 1 93 ? -9.07 21.312 5.25 1 91.44 93 PHE A O 1
ATOM 686 N N . THR A 1 94 ? -8.703 19.156 5.195 1 88.69 94 THR A N 1
ATOM 687 C CA . THR A 1 94 ? -9.562 18.781 6.309 1 88.69 94 THR A CA 1
ATOM 688 C C . THR A 1 94 ? -9.102 17.484 6.945 1 88.69 94 THR A C 1
ATOM 690 O O . THR A 1 94 ? -8.539 16.625 6.262 1 88.69 94 THR A O 1
ATOM 693 N N . PRO A 1 95 ? -9.359 17.266 8.211 1 85.38 95 PRO A N 1
ATOM 694 C CA . PRO A 1 95 ? -8.898 16.062 8.898 1 85.38 95 PRO A CA 1
ATOM 695 C C . PRO A 1 95 ? -9.703 14.812 8.508 1 85.38 95 PRO A C 1
ATOM 697 O O . PRO A 1 95 ? -9.344 13.695 8.883 1 85.38 95 PRO A O 1
ATOM 700 N N . VAL A 1 96 ? -10.703 15.062 7.809 1 87.75 96 VAL A N 1
ATOM 701 C CA . VAL A 1 96 ? -11.594 13.961 7.461 1 87.75 96 VAL A CA 1
ATOM 702 C C . VAL A 1 96 ? -11.492 13.664 5.965 1 87.75 96 VAL A C 1
ATOM 704 O O . VAL A 1 96 ? -12.258 14.211 5.168 1 87.75 96 VAL A O 1
ATOM 707 N N . LEU A 1 97 ? -10.562 12.875 5.602 1 92.62 97 LEU A N 1
ATOM 708 C CA . LEU A 1 97 ? -10.312 12.547 4.203 1 92.62 97 LEU A CA 1
ATOM 709 C C . LEU A 1 97 ? -10.109 11.047 4.027 1 92.62 97 LEU A C 1
ATOM 711 O O . LEU A 1 97 ? -9.664 10.359 4.953 1 92.62 97 LEU A O 1
ATOM 715 N N . ALA A 1 98 ? -10.438 10.594 2.859 1 95.12 98 ALA A N 1
ATOM 716 C CA . ALA A 1 98 ? -10.141 9.219 2.482 1 95.12 98 ALA A CA 1
ATOM 717 C C . ALA A 1 98 ? -9.43 9.156 1.135 1 95.12 98 ALA A C 1
ATOM 719 O O . ALA A 1 98 ? -9.789 9.883 0.204 1 95.12 98 ALA A O 1
ATOM 720 N N . THR A 1 99 ? -8.367 8.32 1.112 1 98.06 99 THR A N 1
ATOM 721 C CA . THR A 1 99 ? -7.746 8.039 -0.176 1 98.06 99 THR A CA 1
ATOM 722 C C . THR A 1 99 ? -8.703 7.277 -1.087 1 98.06 99 THR A C 1
ATOM 724 O O . THR A 1 99 ? -9.234 6.227 -0.706 1 98.06 99 THR A O 1
ATOM 727 N N . VAL A 1 100 ? -8.945 7.793 -2.301 1 98.69 100 VAL A N 1
ATOM 728 C CA . VAL A 1 100 ? -9.859 7.105 -3.217 1 98.69 100 VAL A CA 1
ATOM 729 C C . VAL A 1 100 ? -9.07 6.535 -4.395 1 98.69 100 VAL A C 1
ATOM 731 O O . VAL A 1 100 ? -9.523 5.598 -5.055 1 98.69 100 VAL A O 1
ATOM 734 N N . GLU A 1 101 ? -7.984 7.109 -4.656 1 98.94 101 GLU A N 1
ATOM 735 C CA . GLU A 1 101 ? -7.078 6.602 -5.684 1 98.94 101 GLU A CA 1
ATOM 736 C C . GLU A 1 101 ? -5.625 6.895 -5.328 1 98.94 101 GLU A C 1
ATOM 738 O O . GLU A 1 101 ? -5.305 7.973 -4.828 1 98.94 101 GLU A O 1
ATOM 743 N N . ALA A 1 102 ? -4.758 6 -5.598 1 98.88 102 ALA A N 1
ATOM 744 C CA . ALA A 1 102 ? -3.32 6.191 -5.41 1 98.88 102 ALA A CA 1
ATOM 745 C C . ALA A 1 102 ? -2.521 5.406 -6.445 1 98.88 102 ALA A C 1
ATOM 747 O O . ALA A 1 102 ? -2.756 4.211 -6.641 1 98.88 102 ALA A O 1
ATOM 748 N N . ASN A 1 103 ? -1.659 6.066 -7.129 1 98.94 103 ASN A N 1
ATOM 749 C CA . ASN A 1 103 ? -0.734 5.449 -8.07 1 98.94 103 ASN A CA 1
ATOM 750 C C . ASN A 1 103 ? 0.701 5.48 -7.555 1 98.94 103 ASN A C 1
ATOM 752 O O . ASN A 1 103 ? 1.191 6.531 -7.133 1 98.94 103 ASN A O 1
ATOM 756 N N . PHE A 1 104 ? 1.303 4.316 -7.551 1 98.94 104 PHE A N 1
ATOM 757 C CA . PHE A 1 104 ? 2.672 4.195 -7.062 1 98.94 104 PHE A CA 1
ATOM 758 C C . PHE A 1 104 ? 3.604 3.729 -8.172 1 98.94 104 PHE A C 1
ATOM 760 O O . PHE A 1 104 ? 3.246 2.854 -8.961 1 98.94 104 PHE A O 1
ATOM 767 N N . ARG A 1 105 ? 4.734 4.352 -8.227 1 98.94 105 ARG A N 1
ATOM 768 C CA . ARG A 1 105 ? 5.852 3.889 -9.047 1 98.94 105 ARG A CA 1
ATOM 769 C C . ARG A 1 105 ? 7.062 3.549 -8.18 1 98.94 105 ARG A C 1
ATOM 771 O O . ARG A 1 105 ? 7.621 4.426 -7.516 1 98.94 105 ARG A O 1
ATOM 778 N N . ILE A 1 106 ? 7.383 2.271 -8.141 1 98.75 106 ILE A N 1
ATOM 779 C CA . ILE A 1 106 ? 8.562 1.82 -7.414 1 98.75 106 ILE A CA 1
ATOM 780 C C . ILE A 1 106 ? 9.742 1.681 -8.375 1 98.75 106 ILE A C 1
ATOM 782 O O . ILE A 1 106 ? 9.805 0.732 -9.156 1 98.75 106 ILE A O 1
ATOM 786 N N . LYS A 1 107 ? 10.68 2.549 -8.227 1 98.31 107 LYS A N 1
ATOM 787 C CA . LYS A 1 107 ? 11.727 2.732 -9.234 1 98.31 107 LYS A CA 1
ATOM 788 C C . LYS A 1 107 ? 12.945 1.864 -8.922 1 98.31 107 LYS A C 1
ATOM 790 O O . LYS A 1 107 ? 13.672 1.465 -9.836 1 98.31 107 LYS A O 1
ATOM 795 N N . LYS A 1 108 ? 13.203 1.66 -7.695 1 97.06 108 LYS A N 1
ATOM 796 C CA . LYS A 1 108 ? 14.32 0.857 -7.211 1 97.06 108 LYS A CA 1
ATOM 797 C C . LYS A 1 108 ? 13.93 0.059 -5.973 1 97.06 108 LYS A C 1
ATOM 799 O O . LYS A 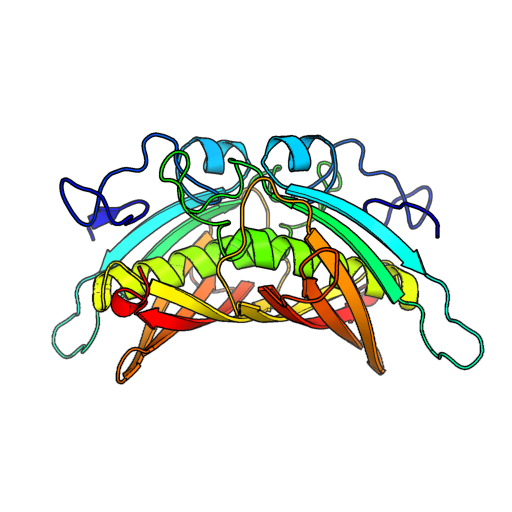1 108 ? 13.039 0.464 -5.223 1 97.06 108 LYS A O 1
ATOM 804 N N . ALA A 1 109 ? 14.648 -1.076 -5.809 1 95.69 109 ALA A N 1
ATOM 805 C CA . ALA A 1 109 ? 14.461 -1.815 -4.562 1 95.69 109 ALA A CA 1
ATOM 806 C C . ALA A 1 109 ? 14.734 -0.927 -3.352 1 95.69 109 ALA A C 1
ATOM 808 O O . ALA A 1 109 ? 15.758 -0.24 -3.295 1 95.69 109 ALA A O 1
ATOM 809 N N . VAL A 1 110 ? 13.828 -0.926 -2.393 1 97.56 110 VAL A N 1
ATOM 810 C CA . VAL A 1 110 ? 13.969 -0.081 -1.209 1 97.56 110 VAL A CA 1
ATOM 811 C C . VAL A 1 110 ? 14.719 -0.837 -0.118 1 97.56 110 VAL A C 1
ATOM 813 O O . VAL A 1 110 ? 14.305 -1.919 0.3 1 97.56 110 VAL A O 1
ATOM 816 N N . PRO A 1 111 ? 15.789 -0.246 0.377 1 96.25 111 PRO A N 1
ATOM 817 C CA . PRO A 1 111 ? 16.594 -0.974 1.359 1 96.25 111 PRO A CA 1
ATOM 818 C C . PRO A 1 111 ? 15.938 -1.023 2.738 1 96.25 111 PRO A C 1
ATOM 820 O O . PRO A 1 111 ? 15.211 -0.103 3.113 1 96.25 111 PRO A O 1
ATOM 823 N N . LEU A 1 112 ? 16.281 -2.105 3.438 1 95.31 112 LEU A N 1
ATOM 824 C CA . LEU A 1 112 ? 15.891 -2.217 4.84 1 95.31 112 LEU A CA 1
ATOM 825 C C . LEU A 1 112 ? 16.953 -1.587 5.742 1 95.31 112 LEU A C 1
ATOM 827 O O . LEU A 1 112 ? 18.109 -1.441 5.344 1 95.31 112 LEU A O 1
ATOM 831 N N . HIS A 1 113 ? 16.453 -1.131 6.871 1 94.31 113 HIS A N 1
ATOM 832 C CA . HIS A 1 113 ? 17.297 -0.673 7.961 1 94.31 113 HIS A CA 1
ATOM 833 C C . HIS A 1 113 ? 18.141 0.531 7.539 1 94.31 113 HIS A C 1
ATOM 835 O O . HIS A 1 113 ? 19.297 0.667 7.953 1 94.31 113 HIS A O 1
ATOM 841 N N . THR A 1 114 ? 17.656 1.276 6.633 1 95.69 114 THR A N 1
ATOM 842 C CA . THR A 1 114 ? 18.219 2.539 6.172 1 95.69 114 THR A CA 1
ATOM 843 C C . THR A 1 114 ? 17.219 3.678 6.352 1 95.69 114 THR A C 1
ATOM 845 O O . THR A 1 114 ? 16.031 3.52 6.07 1 95.69 114 THR A O 1
ATOM 848 N N . THR A 1 115 ? 17.75 4.773 6.926 1 96.56 115 THR A N 1
ATOM 849 C CA . THR A 1 115 ? 16.875 5.934 7.043 1 96.56 115 THR A CA 1
ATOM 850 C C . THR A 1 115 ? 16.656 6.582 5.676 1 96.56 115 THR A C 1
ATOM 852 O O . THR A 1 115 ? 17.625 6.887 4.965 1 96.56 115 THR A O 1
ATOM 855 N N . LEU A 1 116 ? 15.406 6.773 5.289 1 98.38 116 LEU A N 1
ATOM 856 C CA . LEU A 1 116 ? 15.023 7.367 4.012 1 98.38 116 LEU A CA 1
ATOM 857 C C . LEU A 1 116 ? 14.188 8.625 4.23 1 98.38 116 LEU A C 1
ATOM 859 O O . LEU A 1 116 ? 13.648 8.836 5.316 1 98.38 116 LEU A O 1
ATOM 863 N N . ARG A 1 117 ? 14.156 9.422 3.188 1 98.25 117 ARG A N 1
ATOM 864 C CA . ARG A 1 117 ? 13.406 10.68 3.24 1 98.25 117 ARG A CA 1
ATOM 865 C C . ARG A 1 117 ? 12.055 10.539 2.547 1 98.25 117 ARG A C 1
ATOM 867 O O . ARG A 1 117 ? 11.961 9.914 1.487 1 98.25 117 ARG A O 1
ATOM 874 N N . VAL A 1 118 ? 11.016 11.086 3.164 1 98.06 118 VAL A N 1
ATOM 875 C CA . VAL A 1 118 ? 9.672 11.172 2.596 1 98.06 118 VAL A CA 1
ATOM 876 C C . VAL A 1 118 ? 9.312 12.641 2.34 1 98.06 118 VAL A C 1
ATOM 878 O O . VAL A 1 118 ? 9.5 13.492 3.213 1 98.06 118 VAL A O 1
ATOM 881 N N . GLU A 1 119 ? 8.812 12.914 1.146 1 98.25 119 GLU A N 1
ATOM 882 C CA . GLU A 1 119 ? 8.391 14.266 0.804 1 98.25 119 GLU A CA 1
ATOM 883 C C . GLU A 1 119 ? 7.047 14.258 0.081 1 98.25 119 GLU A C 1
ATOM 885 O O . GLU A 1 119 ? 6.812 13.43 -0.797 1 98.25 119 GLU A O 1
ATOM 890 N N . CYS A 1 120 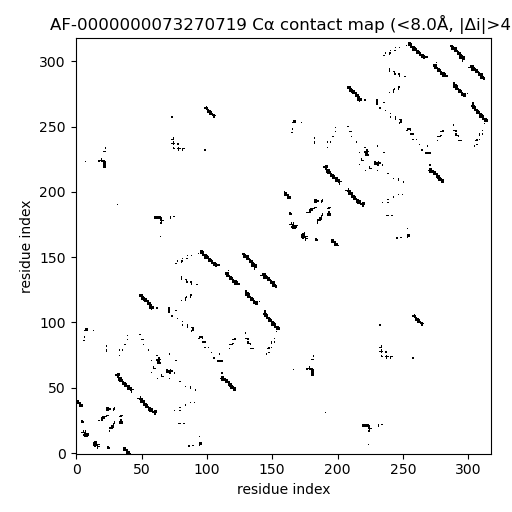? 6.172 15.18 0.474 1 98.31 120 CYS A N 1
ATOM 891 C CA . CYS A 1 120 ? 4.867 15.281 -0.173 1 98.31 120 CYS A CA 1
ATOM 892 C C . CYS A 1 120 ? 4.52 16.734 -0.459 1 98.31 120 CYS A C 1
ATOM 894 O O . CYS A 1 120 ? 4.883 17.625 0.311 1 98.31 120 CYS A O 1
ATOM 896 N N . ARG A 1 121 ? 3.799 16.953 -1.523 1 98.5 121 ARG A N 1
ATOM 897 C CA . ARG A 1 121 ? 3.303 18.281 -1.887 1 98.5 121 ARG A CA 1
ATOM 898 C C . ARG A 1 121 ? 1.881 18.203 -2.434 1 98.5 121 ARG A C 1
ATOM 900 O O . ARG A 1 121 ? 1.523 17.234 -3.109 1 98.5 121 ARG A O 1
ATOM 907 N N . VAL A 1 122 ? 1.163 19.25 -2.227 1 98.5 122 VAL A N 1
ATOM 908 C CA . VAL A 1 122 ? -0.169 19.359 -2.809 1 98.5 122 VAL A CA 1
ATOM 909 C C . VAL A 1 122 ? -0.058 19.766 -4.277 1 98.5 122 VAL A C 1
ATOM 911 O O . VAL A 1 122 ? 0.647 20.719 -4.613 1 98.5 122 VAL A O 1
ATOM 914 N N . VAL A 1 123 ? -0.738 19.031 -5.133 1 98.5 123 VAL A N 1
ATOM 915 C CA . VAL A 1 123 ? -0.754 19.312 -6.562 1 98.5 123 VAL A CA 1
ATOM 916 C C . VAL A 1 123 ? -1.938 20.219 -6.895 1 98.5 123 VAL A C 1
ATOM 918 O O . VAL A 1 123 ? -1.801 21.172 -7.66 1 98.5 123 VAL A O 1
ATOM 921 N N . LYS A 1 124 ? -3.014 19.781 -6.316 1 97.44 124 LYS A N 1
ATOM 922 C CA . LYS A 1 124 ? -4.262 20.453 -6.645 1 97.44 124 LYS A CA 1
ATOM 923 C C . LYS A 1 124 ? -5.324 20.203 -5.578 1 97.44 124 LYS A C 1
ATOM 925 O O . LYS A 1 124 ? -5.332 19.156 -4.941 1 97.44 124 LYS A O 1
ATOM 930 N N . MET A 1 125 ? -6.148 21.188 -5.34 1 97.06 125 MET A N 1
ATOM 931 C CA . MET A 1 125 ? -7.359 21.062 -4.535 1 97.06 125 MET A CA 1
ATOM 932 C C . MET A 1 125 ? -8.562 21.656 -5.27 1 97.06 125 MET A C 1
ATOM 934 O O . MET A 1 125 ? -8.508 22.797 -5.738 1 97.06 125 MET A O 1
ATOM 938 N N . ARG A 1 126 ? -9.5 20.891 -5.402 1 96.94 126 ARG A N 1
ATOM 939 C CA . ARG A 1 126 ? -10.688 21.328 -6.133 1 96.94 126 ARG A CA 1
ATOM 940 C C . ARG A 1 126 ? -11.938 20.641 -5.598 1 96.94 126 ARG A C 1
ATOM 942 O O . ARG A 1 126 ? -12.055 19.422 -5.641 1 96.94 126 ARG A O 1
ATOM 949 N N . GLY A 1 127 ? -12.945 21.531 -5.188 1 96.69 127 GLY A N 1
ATOM 950 C CA . GLY A 1 127 ? -14.133 20.938 -4.598 1 96.69 127 GLY A CA 1
ATOM 951 C C . GLY A 1 127 ? -13.844 20.125 -3.354 1 96.69 127 GLY A C 1
ATOM 952 O O . GLY A 1 127 ? -13.219 20.609 -2.414 1 96.69 127 GLY A O 1
ATOM 953 N N . ILE A 1 128 ? -14.328 18.875 -3.402 1 97.19 128 ILE A N 1
ATOM 954 C CA . ILE A 1 128 ? -14.141 18.016 -2.236 1 97.19 128 ILE A CA 1
ATOM 955 C C . ILE A 1 128 ? -12.898 17.141 -2.434 1 97.19 128 ILE A C 1
ATOM 957 O O . ILE A 1 128 ? -12.656 16.219 -1.655 1 97.19 128 ILE A O 1
ATOM 961 N N . ARG A 1 129 ? -12.172 17.453 -3.479 1 97.81 129 ARG A N 1
ATOM 962 C CA . ARG A 1 129 ? -11.039 16.594 -3.809 1 97.81 129 ARG A CA 1
ATOM 963 C C . ARG A 1 129 ? -9.719 17.328 -3.598 1 97.81 129 ARG A C 1
ATOM 965 O O . ARG A 1 129 ? -9.641 18.531 -3.787 1 97.81 129 ARG A O 1
ATOM 972 N N . CYS A 1 130 ? -8.719 16.531 -3.24 1 97.81 130 CYS A N 1
ATOM 973 C CA . CYS A 1 130 ? -7.344 17 -3.148 1 97.81 130 CYS A CA 1
ATOM 974 C C . CYS A 1 130 ? -6.383 16 -3.768 1 97.81 130 CYS A C 1
ATOM 976 O O . CYS A 1 130 ? -6.555 14.789 -3.607 1 97.81 130 CYS A O 1
ATOM 978 N N . TRP A 1 131 ? -5.438 16.516 -4.523 1 98.88 131 TRP A N 1
ATOM 979 C CA . TRP A 1 131 ? -4.387 15.711 -5.145 1 98.88 131 TRP A CA 1
ATOM 980 C C . TRP A 1 131 ? -3.029 16.016 -4.523 1 98.88 131 TRP A C 1
ATOM 982 O O . TRP A 1 131 ? -2.645 17.188 -4.402 1 98.88 131 TRP A O 1
ATOM 992 N N . VAL A 1 132 ? -2.359 14.977 -4.105 1 98.88 132 VAL A N 1
ATOM 993 C CA . VAL A 1 132 ? -1.082 15.117 -3.412 1 98.88 132 VAL A CA 1
ATOM 994 C C . VAL A 1 132 ? -0.047 14.188 -4.047 1 98.88 132 VAL A C 1
ATOM 996 O O . VAL A 1 132 ? -0.335 13.023 -4.316 1 98.88 132 VAL A O 1
ATOM 999 N N . ASP A 1 133 ? 1.142 14.711 -4.273 1 98.94 133 ASP A N 1
ATOM 1000 C CA . ASP A 1 133 ? 2.273 13.906 -4.723 1 98.94 133 ASP A CA 1
ATOM 1001 C C . ASP A 1 133 ? 3.221 13.594 -3.566 1 98.94 133 ASP A C 1
ATOM 1003 O O . ASP A 1 133 ? 3.371 14.406 -2.648 1 98.94 133 ASP A O 1
ATOM 1007 N N . GLY A 1 134 ? 3.82 12.398 -3.586 1 98.88 134 GLY A N 1
ATOM 1008 C CA . GLY A 1 134 ? 4.828 12 -2.617 1 98.88 134 GLY A CA 1
ATOM 1009 C C . GLY A 1 134 ? 5.996 11.258 -3.242 1 98.88 134 GLY A C 1
ATOM 1010 O O . GLY A 1 134 ? 5.883 10.734 -4.352 1 98.88 134 GLY A O 1
ATOM 1011 N N . ARG A 1 135 ? 7.055 11.258 -2.537 1 98.88 135 ARG A N 1
ATOM 1012 C CA . ARG A 1 135 ? 8.203 10.469 -2.982 1 98.88 135 ARG A CA 1
ATOM 1013 C C . ARG A 1 135 ? 9.016 9.969 -1.794 1 98.88 135 ARG A C 1
ATOM 1015 O O . ARG A 1 135 ? 8.984 10.57 -0.715 1 98.88 135 ARG A O 1
ATOM 1022 N N . LEU A 1 136 ? 9.68 8.867 -1.969 1 98.94 136 LEU A N 1
ATOM 1023 C CA . LEU A 1 136 ? 10.641 8.242 -1.07 1 98.94 136 LEU A CA 1
ATOM 1024 C C . LEU A 1 136 ? 12.047 8.289 -1.66 1 98.94 136 LEU A C 1
ATOM 1026 O O . LEU A 1 136 ? 12.289 7.754 -2.744 1 98.94 136 LEU A O 1
ATOM 1030 N N . THR A 1 137 ? 13 8.953 -0.955 1 98.81 137 THR A N 1
ATOM 1031 C CA . THR A 1 137 ? 14.336 9.156 -1.505 1 98.81 137 THR A CA 1
ATOM 1032 C C . THR A 1 137 ? 15.406 8.812 -0.472 1 98.81 137 THR A C 1
ATOM 1034 O O . THR A 1 137 ? 15.094 8.594 0.701 1 98.81 137 THR A O 1
ATOM 1037 N N . SER A 1 138 ? 16.656 8.773 -1.022 1 98.25 138 SER A N 1
ATOM 1038 C CA . SER A 1 138 ? 17.781 8.797 -0.105 1 98.25 138 SER A CA 1
ATOM 1039 C C . SER A 1 138 ? 17.844 10.109 0.675 1 98.25 138 SER A C 1
ATOM 1041 O O . SER A 1 138 ? 17.203 11.086 0.294 1 98.25 138 SER A O 1
ATOM 1043 N N . PRO A 1 139 ? 18.562 10.047 1.774 1 95.69 139 PRO A N 1
ATOM 1044 C CA . PRO A 1 139 ? 18.609 11.258 2.592 1 95.69 139 PRO A CA 1
ATOM 1045 C C . PRO A 1 139 ? 19.094 12.477 1.812 1 95.69 139 PRO A C 1
ATOM 1047 O O . PRO A 1 139 ? 18.625 13.594 2.041 1 95.69 139 PRO A O 1
ATOM 1050 N N . ASP A 1 140 ? 20 12.25 0.924 1 96.06 140 ASP A N 1
ATOM 1051 C CA . ASP A 1 140 ? 20.562 13.359 0.161 1 96.06 140 ASP A CA 1
ATOM 1052 C C . ASP A 1 140 ? 19.766 13.609 -1.114 1 96.06 140 ASP A C 1
ATOM 1054 O O . ASP A 1 140 ? 20.141 14.453 -1.934 1 96.06 140 ASP A O 1
ATOM 1058 N N . ARG A 1 141 ? 18.719 12.859 -1.35 1 96.5 141 ARG A N 1
ATOM 1059 C CA . ARG A 1 141 ? 17.766 13.008 -2.447 1 96.5 141 ARG A CA 1
ATOM 1060 C C . ARG A 1 141 ? 18.391 12.562 -3.77 1 96.5 141 ARG A C 1
ATOM 1062 O O . ARG A 1 141 ? 17.812 12.773 -4.836 1 96.5 141 ARG A O 1
ATOM 1069 N N . SER A 1 142 ? 19.547 11.875 -3.713 1 97.81 142 SER A N 1
ATOM 1070 C CA . SER A 1 142 ? 20.234 11.477 -4.934 1 97.81 142 SER A CA 1
ATOM 1071 C C . SER A 1 142 ? 19.578 10.258 -5.57 1 97.81 142 SER A C 1
ATOM 1073 O O . SER A 1 142 ? 19.734 10.023 -6.77 1 97.81 142 SER A O 1
ATOM 1075 N N . VAL A 1 143 ? 18.906 9.469 -4.816 1 98.38 143 VAL A N 1
ATOM 1076 C CA . VAL A 1 143 ? 18.203 8.289 -5.301 1 98.38 143 VAL A CA 1
ATOM 1077 C C . VAL A 1 143 ? 16.703 8.422 -5.004 1 98.38 143 VAL A C 1
ATOM 1079 O O . VAL A 1 143 ? 16.312 8.68 -3.861 1 98.38 143 VAL A O 1
ATOM 1082 N N . VAL A 1 144 ? 15.875 8.32 -6.047 1 98.88 144 VAL A N 1
ATOM 1083 C CA . VAL A 1 144 ? 14.438 8.203 -5.875 1 98.88 144 VAL A CA 1
ATOM 1084 C C . VAL A 1 144 ? 14.023 6.734 -5.902 1 98.88 144 VAL A C 1
ATOM 1086 O O . VAL A 1 144 ? 14.148 6.07 -6.934 1 98.88 144 VAL A O 1
ATOM 1089 N N . TYR A 1 145 ? 13.531 6.25 -4.77 1 98.81 145 TYR A N 1
ATOM 1090 C CA . TYR A 1 145 ? 13.141 4.848 -4.676 1 98.81 145 TYR A CA 1
ATOM 1091 C C . TYR A 1 145 ? 11.703 4.645 -5.152 1 98.81 145 TYR A C 1
ATOM 1093 O O . TYR A 1 145 ? 11.391 3.639 -5.789 1 98.81 145 TYR A O 1
ATOM 1101 N N . ALA A 1 146 ? 10.836 5.562 -4.863 1 98.94 146 ALA A N 1
ATOM 1102 C CA . ALA A 1 146 ? 9.422 5.422 -5.207 1 98.94 146 ALA A CA 1
ATOM 1103 C C . ALA A 1 146 ? 8.734 6.781 -5.262 1 98.94 146 ALA A C 1
ATOM 1105 O O . ALA A 1 146 ? 9.188 7.742 -4.637 1 98.94 146 ALA A O 1
ATOM 1106 N N . GLU A 1 147 ? 7.676 6.832 -6.031 1 98.94 147 GLU A N 1
ATOM 1107 C CA . GLU A 1 147 ? 6.812 8.008 -6.152 1 98.94 147 GLU A CA 1
ATOM 1108 C C . GLU A 1 147 ? 5.34 7.617 -6.051 1 98.94 147 GLU A C 1
ATOM 1110 O O . GLU A 1 147 ? 4.98 6.461 -6.281 1 98.94 147 GLU A O 1
ATOM 1115 N N . CYS A 1 148 ? 4.566 8.609 -5.652 1 98.81 148 CYS A N 1
ATOM 1116 C CA . CYS A 1 148 ? 3.137 8.375 -5.484 1 98.81 148 CYS A CA 1
ATOM 1117 C C . CYS A 1 148 ? 2.326 9.586 -5.914 1 98.81 148 CYS A C 1
ATOM 1119 O O . CYS A 1 148 ? 2.738 10.727 -5.684 1 98.81 148 CYS A O 1
ATOM 1121 N N . ALA A 1 149 ? 1.262 9.391 -6.578 1 98.94 149 ALA A N 1
ATOM 1122 C CA . ALA A 1 149 ? 0.194 10.367 -6.793 1 98.94 149 ALA A CA 1
ATOM 1123 C C . ALA A 1 149 ? -1.111 9.898 -6.156 1 98.94 149 ALA A C 1
ATOM 1125 O O . ALA A 1 149 ? -1.646 8.852 -6.523 1 98.94 149 ALA A O 1
ATOM 1126 N N . ALA A 1 150 ? -1.602 10.664 -5.223 1 98.94 150 ALA A N 1
ATOM 1127 C CA . ALA A 1 150 ? -2.789 10.25 -4.477 1 98.94 150 ALA A CA 1
ATOM 1128 C C . ALA A 1 150 ? -3.928 11.25 -4.668 1 98.94 150 ALA A C 1
ATOM 1130 O O . ALA A 1 150 ? -3.697 12.453 -4.766 1 98.94 150 ALA A O 1
ATOM 1131 N N . GLN A 1 151 ? -5.086 10.742 -4.785 1 98.94 151 GLN A N 1
ATOM 1132 C CA . GLN A 1 151 ? -6.32 11.516 -4.746 1 98.94 151 GLN A CA 1
ATOM 1133 C C . GLN A 1 151 ? -7.117 11.219 -3.479 1 98.94 151 GLN A C 1
ATOM 1135 O O . GLN A 1 151 ? -7.402 10.055 -3.18 1 98.94 151 GLN A O 1
ATOM 1140 N N . LEU A 1 152 ? -7.441 12.211 -2.744 1 98.44 152 LEU A N 1
ATOM 1141 C CA . LEU A 1 152 ? -8.211 12.086 -1.515 1 98.44 152 LEU A CA 1
ATOM 1142 C C . LEU A 1 152 ? -9.516 12.883 -1.604 1 98.44 152 LEU A C 1
ATOM 1144 O O . LEU A 1 152 ? -9.586 13.875 -2.334 1 98.44 152 LEU A O 1
ATOM 1148 N N . VAL A 1 153 ? -10.43 12.438 -0.818 1 97.88 153 VAL A N 1
ATOM 1149 C CA . VAL A 1 153 ? -11.75 13.055 -0.877 1 97.88 153 VAL A CA 1
ATOM 1150 C C . VAL A 1 153 ? -12.234 13.383 0.535 1 97.88 153 VAL A C 1
ATOM 1152 O O . VAL A 1 153 ? -12.07 12.578 1.455 1 97.88 153 VAL A O 1
ATOM 1155 N N . ASN A 1 154 ? -12.773 14.547 0.65 1 96.06 154 ASN A N 1
ATOM 1156 C CA . ASN A 1 154 ? -13.461 14.938 1.873 1 96.06 154 ASN A CA 1
ATOM 1157 C C . ASN A 1 154 ? -14.727 14.109 2.092 1 96.06 154 ASN A C 1
ATOM 1159 O O . ASN A 1 154 ? -15.68 14.211 1.319 1 96.06 154 ASN A O 1
ATOM 1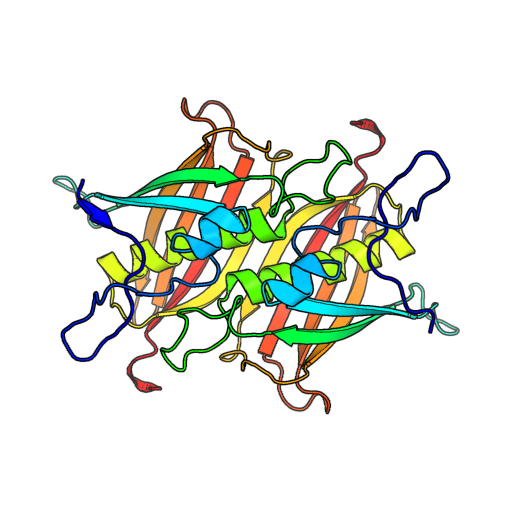163 N N . ILE A 1 155 ? -14.742 13.367 3.209 1 91.69 155 ILE A N 1
ATOM 1164 C CA . ILE A 1 155 ? -15.867 12.453 3.389 1 91.69 155 ILE A CA 1
ATOM 1165 C C . ILE A 1 155 ? -16.703 12.883 4.594 1 91.69 155 ILE A C 1
ATOM 1167 O O . ILE A 1 155 ? -17.438 12.078 5.168 1 91.69 155 ILE A O 1
ATOM 1171 N N . SER A 1 156 ? -16.609 14.047 5.008 1 87.06 156 SER A N 1
ATOM 1172 C CA . SER A 1 156 ? -17.312 14.562 6.18 1 87.06 156 SER A CA 1
ATOM 1173 C C . SER A 1 156 ? -18.812 14.391 6.039 1 87.06 156 SER A C 1
ATOM 1175 O O . SER A 1 156 ? -19.516 14.125 7.023 1 87.06 156 SER A O 1
ATOM 1177 N N . SER A 1 157 ? -19.234 14.562 4.816 1 82.5 157 SER A N 1
ATOM 1178 C CA . SER A 1 157 ? -20.688 14.516 4.609 1 82.5 157 SER A CA 1
ATOM 1179 C C . SER A 1 157 ? -21.203 13.078 4.637 1 82.5 157 SER A C 1
ATOM 1181 O O . SER A 1 157 ? -22.406 12.844 4.727 1 82.5 157 SER A O 1
ATOM 1183 N N . TRP A 1 158 ? -20.312 12.148 4.609 1 76.62 158 TRP A N 1
ATOM 1184 C CA . TRP A 1 158 ? -20.688 10.742 4.562 1 76.62 158 TRP A CA 1
ATOM 1185 C C . TRP A 1 158 ? -20.641 10.117 5.953 1 76.62 158 TRP A C 1
ATOM 1187 O O . TRP A 1 158 ? -21.109 9 6.156 1 76.62 158 TRP A O 1
ATOM 1197 N N . LEU A 1 159 ? -19.953 10.742 6.922 1 67.44 159 LEU A N 1
ATOM 1198 C CA . LEU A 1 159 ? -19.797 10.219 8.273 1 67.44 159 LEU A CA 1
ATOM 1199 C C . LEU A 1 159 ? -20.938 10.711 9.172 1 67.44 159 LEU A C 1
ATOM 1201 O O . LEU A 1 159 ? -21.422 11.828 9.008 1 67.44 159 LEU A O 1
ATOM 1205 N N . MET B 1 1 ? -7.426 -26.391 -6.633 1 34.03 1 MET B N 1
ATOM 1206 C CA . MET B 1 1 ? -6.945 -25.125 -6.059 1 34.03 1 MET B CA 1
ATOM 1207 C C . MET B 1 1 ? -5.918 -25.391 -4.961 1 34.03 1 MET B C 1
ATOM 1209 O O . MET B 1 1 ? -6.137 -26.234 -4.094 1 34.03 1 MET B O 1
ATOM 1213 N N . ALA B 1 2 ? -4.613 -25.234 -5.141 1 36.62 2 ALA B N 1
ATOM 1214 C CA . ALA B 1 2 ? -3.607 -25.5 -4.113 1 36.62 2 ALA B CA 1
ATOM 1215 C C . ALA B 1 2 ? -3.311 -24.234 -3.309 1 36.62 2 ALA B C 1
ATOM 1217 O O . ALA B 1 2 ? -3.141 -23.156 -3.877 1 36.62 2 ALA B O 1
ATOM 1218 N N . ALA B 1 3 ? -3.561 -24.219 -1.942 1 41.81 3 ALA B N 1
ATOM 1219 C CA . ALA B 1 3 ? -3.23 -23.125 -1.036 1 41.81 3 ALA B CA 1
ATOM 1220 C C . ALA B 1 3 ? -1.732 -22.844 -1.039 1 41.81 3 ALA B C 1
ATOM 1222 O O . ALA B 1 3 ? -0.92 -23.766 -1.158 1 41.81 3 ALA B O 1
ATOM 1223 N N . PHE B 1 4 ? -1.377 -21.672 -1.437 1 45.12 4 PHE B N 1
ATOM 1224 C CA . PHE B 1 4 ? 0.031 -21.344 -1.253 1 45.12 4 PHE B CA 1
ATOM 1225 C C . PHE B 1 4 ? 0.183 -19.984 -0.577 1 45.12 4 PHE B C 1
ATOM 1227 O O . PHE B 1 4 ? -0.769 -19.203 -0.519 1 45.12 4 PHE B O 1
ATOM 1234 N N . GLU B 1 5 ? 1.234 -19.828 0.187 1 53.91 5 GLU B N 1
ATOM 1235 C CA . GLU B 1 5 ? 1.478 -18.516 0.792 1 53.91 5 GLU B CA 1
ATOM 1236 C C . GLU B 1 5 ? 2.27 -17.625 -0.147 1 53.91 5 GLU B C 1
ATOM 1238 O O . GLU B 1 5 ? 1.687 -16.859 -0.93 1 53.91 5 GLU B O 1
ATOM 1243 N N . LYS B 1 6 ? 3.529 -17.5 -0.063 1 57.88 6 LYS B N 1
ATOM 1244 C CA . LYS B 1 6 ? 4.395 -16.656 -0.874 1 57.88 6 LYS B CA 1
ATOM 1245 C C . LYS B 1 6 ? 5.48 -17.469 -1.564 1 57.88 6 LYS B C 1
ATOM 1247 O O . LYS B 1 6 ? 6.012 -18.422 -0.984 1 57.88 6 LYS B O 1
ATOM 1252 N N . HIS B 1 7 ? 5.57 -17.141 -2.865 1 50.75 7 HIS B N 1
ATOM 1253 C CA . HIS B 1 7 ? 6.641 -17.766 -3.635 1 50.75 7 HIS B CA 1
ATOM 1254 C C . HIS B 1 7 ? 7.879 -16.875 -3.676 1 50.75 7 HIS B C 1
ATOM 1256 O O . HIS B 1 7 ? 7.801 -15.711 -4.062 1 50.75 7 HIS B O 1
ATOM 1262 N N . LEU B 1 8 ? 8.977 -17.203 -2.74 1 51.28 8 LEU B N 1
ATOM 1263 C CA . LEU B 1 8 ? 10.242 -16.5 -2.926 1 51.28 8 LEU B CA 1
ATOM 1264 C C . LEU B 1 8 ? 11.258 -17.391 -3.635 1 51.28 8 LEU B C 1
ATOM 1266 O O . LEU B 1 8 ? 11.219 -18.609 -3.494 1 51.28 8 LEU B O 1
ATOM 1270 N N . PRO B 1 9 ? 12.055 -16.719 -4.508 1 45.19 9 PRO B N 1
ATOM 1271 C CA . PRO B 1 9 ? 13.141 -17.516 -5.078 1 45.19 9 PRO B CA 1
ATOM 1272 C C . PRO B 1 9 ? 14.117 -18.016 -4.023 1 45.19 9 PRO B C 1
ATOM 1274 O O . PRO B 1 9 ? 14.5 -17.266 -3.115 1 45.19 9 PRO B O 1
ATOM 1277 N N . GLY B 1 10 ? 14.102 -19.281 -3.674 1 45.03 10 GLY B N 1
ATOM 1278 C CA . GLY B 1 10 ? 15.086 -19.844 -2.762 1 45.03 10 GLY B CA 1
ATOM 1279 C C . GLY B 1 10 ? 15.945 -20.906 -3.398 1 45.03 10 GLY B C 1
ATOM 1280 O O . GLY B 1 10 ? 15.82 -21.188 -4.598 1 45.03 10 GLY B O 1
ATOM 1281 N N . GLU B 1 11 ? 17.156 -21.25 -2.676 1 47.12 11 GLU B N 1
ATOM 1282 C CA . GLU B 1 11 ? 18.125 -22.25 -3.121 1 47.12 11 GLU B CA 1
ATOM 1283 C C . GLU B 1 11 ? 17.438 -23.531 -3.564 1 47.12 11 GLU B C 1
ATOM 1285 O O . GLU B 1 11 ? 17.859 -24.172 -4.535 1 47.12 11 GLU B O 1
ATOM 1290 N N . ALA B 1 12 ? 16.609 -24 -2.709 1 46.88 12 ALA B N 1
ATOM 1291 C CA . ALA B 1 12 ? 16.109 -25.375 -2.881 1 46.88 12 ALA B CA 1
ATOM 1292 C C . ALA B 1 12 ? 14.969 -25.406 -3.887 1 46.88 12 ALA B C 1
ATOM 1294 O O . ALA B 1 12 ? 14.398 -26.469 -4.145 1 46.88 12 ALA B O 1
ATOM 1295 N N . GLY B 1 13 ? 14.617 -24.141 -4.48 1 44.5 13 GLY B N 1
ATOM 1296 C CA . GLY B 1 13 ? 13.57 -24.094 -5.484 1 44.5 13 GLY B CA 1
ATOM 1297 C C . GLY B 1 13 ? 12.664 -22.891 -5.348 1 44.5 13 GLY B C 1
ATOM 1298 O O . GLY B 1 13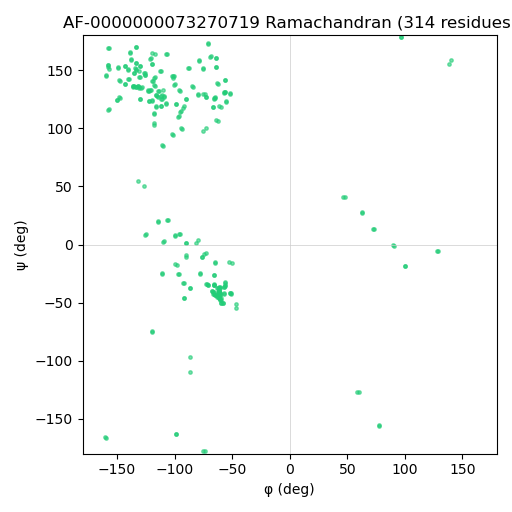 ? 12.828 -22.078 -4.426 1 44.5 13 GLY B O 1
ATOM 1299 N N . PRO B 1 14 ? 11.898 -22.438 -6.426 1 46.75 14 PRO B N 1
ATOM 1300 C CA . PRO B 1 14 ? 11.109 -21.219 -6.625 1 46.75 14 PRO B CA 1
ATOM 1301 C C . PRO B 1 14 ? 10.109 -20.969 -5.5 1 46.75 14 PRO B C 1
ATOM 1303 O O . PRO B 1 14 ? 9.523 -19.891 -5.418 1 46.75 14 PRO B O 1
ATOM 1306 N N . TYR B 1 15 ? 9.852 -22 -4.664 1 51.38 15 TYR B N 1
ATOM 1307 C CA . TYR B 1 15 ? 8.766 -21.812 -3.705 1 51.38 15 TYR B CA 1
ATOM 1308 C C . TYR B 1 15 ? 9.203 -22.219 -2.303 1 51.38 15 TYR B C 1
ATOM 1310 O O . TYR B 1 15 ? 8.938 -23.328 -1.86 1 51.38 15 TYR B O 1
ATOM 1318 N N . GLN B 1 16 ? 10.281 -21.641 -1.836 1 54.97 16 GLN B N 1
ATOM 1319 C CA . GLN B 1 16 ? 10.594 -22 -0.458 1 54.97 16 GLN B CA 1
ATOM 1320 C C . GLN B 1 16 ? 9.656 -21.297 0.522 1 54.97 16 GLN B C 1
ATOM 1322 O O . GLN B 1 16 ? 9.312 -20.141 0.339 1 54.97 16 GLN B O 1
ATOM 1327 N N . PRO B 1 17 ? 9.125 -22.078 1.366 1 58.25 17 PRO B N 1
ATOM 1328 C CA . PRO B 1 17 ? 8.352 -21.469 2.453 1 58.25 17 PRO B CA 1
ATOM 1329 C C . PRO B 1 17 ? 9.133 -20.391 3.199 1 58.25 17 PRO B C 1
ATOM 1331 O O . PRO B 1 17 ? 10.367 -20.453 3.291 1 58.25 17 PRO B O 1
ATOM 1334 N N . LEU B 1 18 ? 8.539 -19.25 3.381 1 64.94 18 LEU B N 1
ATOM 1335 C CA . LEU B 1 18 ? 9.109 -18.219 4.246 1 64.94 18 LEU B CA 1
ATOM 1336 C C . LEU B 1 18 ? 8.922 -18.578 5.715 1 64.94 18 LEU B C 1
ATOM 1338 O O . LEU B 1 18 ? 7.832 -18.391 6.266 1 64.94 18 LEU B O 1
ATOM 1342 N N . PRO B 1 19 ? 9.977 -19.141 6.258 1 58.62 19 PRO B N 1
ATOM 1343 C CA . PRO B 1 19 ? 9.789 -19.609 7.633 1 58.62 19 PRO B CA 1
ATOM 1344 C C . PRO B 1 19 ? 9.312 -18.5 8.57 1 58.62 19 PRO B C 1
ATOM 1346 O O . PRO B 1 19 ? 8.617 -18.781 9.555 1 58.62 19 PRO B O 1
ATOM 1349 N N . ARG B 1 20 ? 9.758 -17.297 8.266 1 67.81 20 ARG B N 1
ATOM 1350 C CA . ARG B 1 20 ? 9.406 -16.234 9.188 1 67.81 20 ARG B CA 1
ATOM 1351 C C . ARG B 1 20 ? 8.383 -15.281 8.57 1 67.81 20 ARG B C 1
ATOM 1353 O O . ARG B 1 20 ? 8.023 -14.273 9.172 1 67.81 20 ARG B O 1
ATOM 1360 N N . GLY B 1 21 ? 7.996 -15.586 7.453 1 76.56 21 GLY B N 1
ATOM 1361 C CA . GLY B 1 21 ? 6.984 -14.789 6.777 1 76.56 21 GLY B CA 1
ATOM 1362 C C . GLY B 1 21 ? 7.531 -13.5 6.195 1 76.56 21 GLY B C 1
ATOM 1363 O O . GLY B 1 21 ? 8.656 -13.469 5.703 1 76.56 21 GLY B O 1
ATOM 1364 N N . GLY B 1 22 ? 6.715 -12.578 6.012 1 84.38 22 GLY B N 1
ATOM 1365 C CA . GLY B 1 22 ? 7.02 -11.258 5.473 1 84.38 22 GLY B CA 1
ATOM 1366 C C . GLY B 1 22 ? 5.965 -10.219 5.809 1 84.38 22 GLY B C 1
ATOM 1367 O O . GLY B 1 22 ? 5.195 -10.391 6.758 1 84.38 22 GLY B O 1
ATOM 1368 N N . TRP B 1 23 ? 6.008 -9.141 5.168 1 89.25 23 TRP B N 1
ATOM 1369 C CA . TRP B 1 23 ? 5.113 -8.008 5.395 1 89.25 23 TRP B CA 1
ATOM 1370 C C . TRP B 1 23 ? 3.656 -8.453 5.379 1 89.25 23 TRP B C 1
ATOM 1372 O O . TRP B 1 23 ? 2.871 -8.062 6.246 1 89.25 23 TRP B O 1
ATOM 1382 N N . VAL B 1 24 ? 3.309 -9.344 4.418 1 89.62 24 VAL B N 1
ATOM 1383 C CA . VAL B 1 24 ? 1.893 -9.672 4.273 1 89.62 24 VAL B CA 1
ATOM 1384 C C . VAL B 1 24 ? 1.698 -11.18 4.359 1 89.62 24 VAL B C 1
ATOM 1386 O O . VAL B 1 24 ? 0.589 -11.68 4.156 1 89.62 24 VAL B O 1
ATOM 1389 N N . THR B 1 25 ? 2.648 -11.836 4.668 1 81.75 25 THR B N 1
ATOM 1390 C CA . THR B 1 25 ? 2.531 -13.289 4.629 1 81.75 25 THR B CA 1
ATOM 1391 C C . THR B 1 25 ? 3.025 -13.914 5.93 1 81.75 25 THR B C 1
ATOM 1393 O O . THR B 1 25 ? 3.961 -13.398 6.551 1 81.75 25 THR B O 1
ATOM 1396 N N . GLY B 1 26 ? 2.301 -15.039 6.32 1 79 26 GLY B N 1
ATOM 1397 C CA . GLY B 1 26 ? 2.756 -15.82 7.457 1 79 26 GLY B CA 1
ATOM 1398 C C . GLY B 1 26 ? 2.051 -15.453 8.75 1 79 26 GLY B C 1
ATOM 1399 O O . GLY B 1 26 ? 1.264 -14.508 8.789 1 79 26 GLY B O 1
ATOM 1400 N N . ASP B 1 27 ? 2.402 -16.141 9.805 1 79.88 27 ASP B N 1
ATOM 1401 C CA . ASP B 1 27 ? 1.764 -15.969 11.109 1 79.88 27 ASP B CA 1
ATOM 1402 C C . ASP B 1 27 ? 2.045 -14.578 11.672 1 79.88 27 ASP B C 1
ATOM 1404 O O . ASP B 1 27 ? 1.191 -13.984 12.336 1 79.88 27 ASP B O 1
ATOM 1408 N N . GLU B 1 28 ? 3.215 -14.148 11.367 1 82.31 28 GLU B N 1
ATOM 1409 C CA . GLU B 1 28 ? 3.561 -12.828 11.875 1 82.31 28 GLU B CA 1
ATOM 1410 C C . GLU B 1 28 ? 2.693 -11.742 11.234 1 82.31 28 GLU B C 1
ATOM 1412 O O . GLU B 1 28 ? 2.238 -10.828 11.914 1 82.31 28 GLU B O 1
ATOM 1417 N N . ALA B 1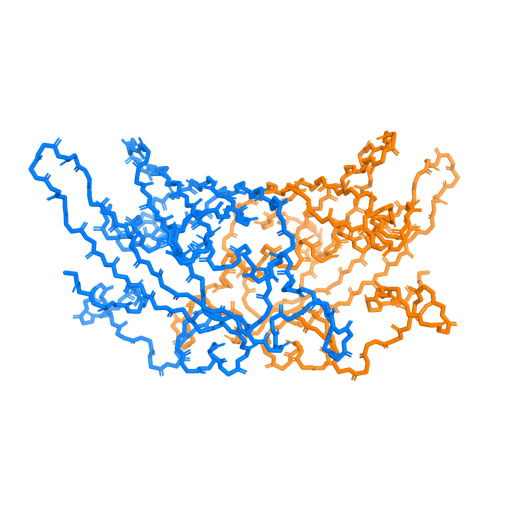 29 ? 2.514 -11.875 9.938 1 86.69 29 ALA B N 1
ATOM 1418 C CA . ALA B 1 29 ? 1.639 -10.922 9.258 1 86.69 29 ALA B CA 1
ATOM 1419 C C . ALA B 1 29 ? 0.216 -11 9.805 1 86.69 29 ALA B C 1
ATOM 1421 O O . ALA B 1 29 ? -0.429 -9.969 10.023 1 86.69 29 ALA B O 1
ATOM 1422 N N . ALA B 1 30 ? -0.25 -12.195 10.047 1 86.88 30 ALA B N 1
ATOM 1423 C CA . ALA B 1 30 ? -1.583 -12.375 10.617 1 86.88 30 ALA B CA 1
ATOM 1424 C C . ALA B 1 30 ? -1.688 -11.711 11.984 1 86.88 30 ALA B C 1
ATOM 1426 O O . ALA B 1 30 ? -2.674 -11.023 12.281 1 86.88 30 ALA B O 1
ATOM 1427 N N . ALA B 1 31 ? -0.702 -11.852 12.742 1 86.38 31 ALA B N 1
ATOM 1428 C CA . ALA B 1 31 ? -0.676 -11.25 14.07 1 86.38 31 ALA B CA 1
ATOM 1429 C C . ALA B 1 31 ? -0.658 -9.727 13.992 1 86.38 31 ALA B C 1
ATOM 1431 O O . ALA B 1 31 ? -1.186 -9.039 14.867 1 86.38 31 ALA B O 1
ATOM 1432 N N . ARG B 1 32 ? -0.15 -9.234 12.906 1 87.5 32 ARG B N 1
ATOM 1433 C CA . ARG B 1 32 ? -0.047 -7.785 12.734 1 87.5 32 ARG B CA 1
ATOM 1434 C C . ARG B 1 32 ? -1.299 -7.223 12.062 1 87.5 32 ARG B C 1
ATOM 1436 O O . ARG B 1 32 ? -1.448 -6.008 11.938 1 87.5 32 ARG B O 1
ATOM 1443 N N . GLY B 1 33 ? -2.148 -8.148 11.586 1 91.56 33 GLY B N 1
ATOM 1444 C CA . GLY B 1 33 ? -3.432 -7.617 11.156 1 91.56 33 GLY B CA 1
ATOM 1445 C C . GLY B 1 33 ? -3.803 -8.031 9.742 1 91.56 33 GLY B C 1
ATOM 1446 O O . GLY B 1 33 ? -4.891 -7.703 9.258 1 91.56 33 GLY B O 1
ATOM 1447 N N . ILE B 1 34 ? -2.889 -8.711 9.047 1 95 34 ILE B N 1
ATOM 1448 C CA . ILE B 1 34 ? -3.234 -9.18 7.707 1 95 34 ILE B CA 1
ATOM 1449 C C . ILE B 1 34 ? -3.174 -10.703 7.664 1 95 34 ILE B C 1
ATOM 1451 O O . ILE B 1 34 ? -2.088 -11.289 7.652 1 95 34 ILE B O 1
ATOM 1455 N N . ASP B 1 35 ? -4.281 -11.297 7.691 1 93.75 35 ASP B N 1
ATOM 1456 C CA . ASP B 1 35 ? -4.422 -12.742 7.496 1 93.75 35 ASP B CA 1
ATOM 1457 C C . ASP B 1 35 ? -4.898 -13.062 6.082 1 93.75 35 ASP B C 1
ATOM 1459 O O . ASP B 1 35 ? -6.102 -13.094 5.816 1 93.75 35 ASP B O 1
ATOM 1463 N N . LEU B 1 36 ? -3.953 -13.336 5.145 1 93.94 36 LEU B N 1
ATOM 1464 C CA . LEU B 1 36 ? -4.203 -13.523 3.721 1 93.94 36 LEU B CA 1
ATOM 1465 C C . LEU B 1 36 ? -3.893 -14.953 3.299 1 93.94 36 LEU B C 1
ATOM 1467 O O . LEU B 1 36 ? -2.83 -15.492 3.631 1 93.94 36 LEU B O 1
ATOM 1471 N N . ARG B 1 37 ? -4.852 -15.539 2.672 1 89.94 37 ARG B N 1
ATOM 1472 C CA . ARG B 1 37 ? -4.68 -16.859 2.078 1 89.94 37 ARG B CA 1
ATOM 1473 C C . ARG B 1 37 ? -4.984 -16.828 0.584 1 89.94 37 ARG B C 1
ATOM 1475 O O . ARG B 1 37 ? -6.016 -16.297 0.165 1 89.94 37 ARG B O 1
ATOM 1482 N N . MET B 1 38 ? -4.086 -17.422 -0.193 1 91.25 38 MET B N 1
ATOM 1483 C CA . MET B 1 38 ? -4.203 -17.328 -1.646 1 91.25 38 MET B CA 1
ATOM 1484 C C . MET B 1 38 ? -4.184 -18.703 -2.285 1 91.25 38 MET B C 1
ATOM 1486 O O . MET B 1 38 ? -3.508 -19.609 -1.792 1 91.25 38 MET B O 1
ATOM 1490 N N . PHE B 1 39 ? -4.895 -18.766 -3.357 1 89 39 PHE B N 1
ATOM 1491 C CA . PHE B 1 39 ? -4.992 -19.984 -4.156 1 89 39 PHE B CA 1
ATOM 1492 C C . PHE B 1 39 ? -4.82 -19.672 -5.637 1 89 39 PHE B C 1
ATOM 1494 O O . PHE B 1 39 ? -5.391 -18.703 -6.145 1 89 39 PHE B O 1
ATOM 1501 N N . TYR B 1 40 ? -4.039 -20.516 -6.219 1 91.06 40 TYR B N 1
ATOM 1502 C CA . TYR B 1 40 ? -3.861 -20.391 -7.66 1 91.06 40 TYR B CA 1
ATOM 1503 C C . TYR B 1 40 ? -4.797 -21.344 -8.398 1 91.06 40 TYR B C 1
ATOM 1505 O O . TYR B 1 40 ? -4.918 -22.516 -8.047 1 91.06 40 TYR B O 1
ATOM 1513 N N . ARG B 1 41 ? -5.449 -20.766 -9.398 1 90.12 41 ARG B N 1
ATOM 1514 C CA . ARG B 1 41 ? -6.277 -21.562 -10.297 1 90.12 41 ARG B CA 1
ATOM 1515 C C . ARG B 1 41 ? -5.625 -21.703 -11.672 1 90.12 41 ARG B C 1
ATOM 1517 O O . ARG B 1 41 ? -5.402 -20.703 -12.359 1 90.12 41 ARG B O 1
ATOM 1524 N N . THR B 1 42 ? -5.395 -22.906 -12.055 1 90.94 42 THR B N 1
ATOM 1525 C CA . THR B 1 42 ? -4.832 -23.156 -13.383 1 90.94 42 THR B CA 1
ATOM 1526 C C . THR B 1 42 ? -5.797 -22.703 -14.477 1 90.94 42 THR B C 1
ATOM 1528 O O . THR B 1 42 ? -7.012 -22.672 -14.258 1 90.94 42 THR B O 1
ATOM 1531 N N . PRO B 1 43 ? -5.215 -22.375 -15.547 1 92.38 43 PRO B N 1
ATOM 1532 C CA . PRO B 1 43 ? -6.078 -21.906 -16.641 1 92.38 43 PRO B CA 1
ATOM 1533 C C . PRO B 1 43 ? -7.145 -22.938 -17.016 1 92.38 43 PRO B C 1
ATOM 1535 O O . PRO B 1 43 ? -6.852 -24.125 -17.094 1 92.38 43 PRO B O 1
ATOM 1538 N N . ALA B 1 44 ? -8.375 -22.469 -17.109 1 88.19 44 ALA B N 1
ATOM 1539 C CA . ALA B 1 44 ? -9.43 -23.297 -17.672 1 88.19 44 ALA B CA 1
ATOM 1540 C C . ALA B 1 44 ? -9.219 -23.5 -19.172 1 88.19 44 ALA B C 1
ATOM 1542 O O . ALA B 1 44 ? -8.461 -22.766 -19.797 1 88.19 44 ALA B O 1
ATOM 1543 N N . PRO B 1 45 ? -9.914 -24.578 -19.688 1 92.06 45 PRO B N 1
ATOM 1544 C CA . PRO B 1 45 ? -9.797 -24.75 -21.125 1 92.06 45 PRO B CA 1
ATOM 1545 C C . PRO B 1 45 ? -10.195 -23.5 -21.906 1 92.06 45 PRO B C 1
ATOM 1547 O O . PRO B 1 45 ? -11.258 -22.922 -21.656 1 92.06 45 PRO B O 1
ATOM 1550 N N . GLY B 1 46 ? -9.297 -22.984 -22.719 1 92.88 46 GLY B N 1
ATOM 1551 C CA . GLY B 1 46 ? -9.562 -21.797 -23.531 1 92.88 46 GLY B CA 1
ATOM 1552 C C . GLY B 1 46 ? -8.977 -20.531 -22.938 1 92.88 46 GLY B C 1
ATOM 1553 O O . GLY B 1 46 ? -8.883 -19.516 -23.609 1 92.88 46 GLY B O 1
ATOM 1554 N N . ASP B 1 47 ? -8.656 -20.609 -21.594 1 92.31 47 ASP B N 1
ATOM 1555 C CA . ASP B 1 47 ? -8.047 -19.438 -20.953 1 92.31 47 ASP B CA 1
ATOM 1556 C C . ASP B 1 47 ? -6.531 -19.438 -21.156 1 92.31 47 ASP B C 1
ATOM 1558 O O . ASP B 1 47 ? -5.887 -20.484 -21.078 1 92.31 47 ASP B O 1
ATOM 1562 N N . GLU B 1 48 ? -6.055 -18.312 -21.469 1 94.81 48 GLU B N 1
ATOM 1563 C CA . GLU B 1 48 ? -4.617 -18.188 -21.688 1 94.81 48 GLU B CA 1
ATOM 1564 C C . GLU B 1 48 ? -3.848 -18.25 -20.375 1 94.81 48 GLU B C 1
ATOM 1566 O O . GLU B 1 48 ? -2.723 -18.75 -20.328 1 94.81 48 GLU B O 1
ATOM 1571 N N . HIS B 1 49 ? -4.504 -17.719 -19.391 1 95.88 49 HIS B N 1
ATOM 1572 C CA . HIS B 1 49 ? -3.818 -17.594 -18.109 1 95.88 49 HIS B CA 1
ATOM 1573 C C . HIS B 1 49 ? -4.672 -18.156 -16.984 1 95.88 49 HIS B C 1
ATOM 1575 O O . HIS B 1 49 ? -5.898 -18.219 -17.094 1 95.88 49 HIS B O 1
ATOM 1581 N N . GLY B 1 50 ? -3.955 -18.625 -15.867 1 94.44 50 GLY B N 1
ATOM 1582 C CA . GLY B 1 50 ? -4.633 -18.922 -14.609 1 94.44 50 GLY B CA 1
ATOM 1583 C C . GLY B 1 50 ? -5.051 -17.672 -13.852 1 94.44 50 GLY B C 1
ATOM 1584 O O . GLY B 1 50 ? -4.934 -16.562 -14.359 1 94.44 50 GLY B O 1
ATOM 1585 N N . SER B 1 51 ? -5.602 -17.922 -12.734 1 95.5 51 SER B N 1
ATOM 1586 C CA . SER B 1 51 ? -6.055 -16.828 -11.891 1 95.5 51 SER B CA 1
ATOM 1587 C C . SER B 1 51 ? -5.742 -17.078 -10.422 1 95.5 51 SER B C 1
ATOM 1589 O O . SER B 1 51 ? -5.305 -18.172 -10.062 1 95.5 51 SER B O 1
ATOM 1591 N N . LEU B 1 52 ? -5.836 -16.016 -9.648 1 95.06 52 LEU B N 1
ATOM 1592 C CA . LEU B 1 52 ? -5.645 -16.125 -8.211 1 95.06 52 LEU B CA 1
ATOM 1593 C C . LEU B 1 52 ? -6.926 -15.773 -7.461 1 95.06 52 LEU B C 1
ATOM 1595 O O . LEU B 1 52 ? -7.566 -14.766 -7.766 1 95.06 52 LEU B O 1
ATOM 1599 N N . GLU B 1 53 ? -7.262 -16.672 -6.609 1 94.19 53 GLU B N 1
ATOM 1600 C CA . GLU B 1 53 ? -8.328 -16.438 -5.637 1 94.19 53 GLU B CA 1
ATOM 1601 C C . GLU B 1 53 ? -7.789 -16.484 -4.211 1 94.19 53 GLU B C 1
ATOM 1603 O O . GLU B 1 53 ? -6.855 -17.234 -3.918 1 94.19 53 GLU B O 1
ATOM 1608 N N . GLY B 1 54 ? -8.406 -15.602 -3.398 1 93.56 54 GLY B N 1
ATOM 1609 C CA . GLY B 1 54 ? -7.957 -15.602 -2.014 1 93.56 54 GLY B CA 1
ATOM 1610 C C . GLY B 1 54 ? -8.984 -15.031 -1.057 1 93.56 54 GLY B C 1
ATOM 1611 O O . GLY B 1 54 ? -10.062 -14.609 -1.475 1 93.56 54 GLY B O 1
ATOM 1612 N N . VAL B 1 55 ? -8.68 -15.242 0.209 1 94.81 55 VAL B N 1
ATOM 1613 C CA . VAL B 1 55 ? -9.453 -14.641 1.287 1 94.81 55 VAL B CA 1
ATOM 1614 C C . VAL B 1 55 ? -8.523 -13.867 2.223 1 94.81 55 VAL B C 1
ATOM 1616 O O . VAL B 1 55 ? -7.355 -14.242 2.395 1 94.81 55 VAL B O 1
ATOM 1619 N N . VAL B 1 56 ? -9.07 -12.781 2.754 1 96.75 56 VAL B N 1
ATOM 1620 C CA . VAL B 1 56 ? -8.281 -11.984 3.688 1 96.75 56 VAL B CA 1
ATOM 1621 C C . VAL B 1 56 ? -9.164 -11.508 4.836 1 96.75 56 VAL B C 1
ATOM 1623 O O . VAL B 1 56 ? -10.359 -11.242 4.645 1 96.75 56 VAL B O 1
ATOM 1626 N N . ARG B 1 57 ? -8.648 -11.477 5.977 1 95.94 57 ARG B N 1
ATOM 1627 C CA . ARG B 1 57 ? -9.211 -10.805 7.145 1 95.94 57 ARG B CA 1
ATOM 1628 C C . ARG B 1 57 ? -8.242 -9.773 7.703 1 95.94 57 ARG B C 1
ATOM 1630 O O . ARG B 1 57 ? -7.086 -10.094 8.008 1 95.94 57 ARG B O 1
ATOM 1637 N N . LEU B 1 58 ? -8.711 -8.523 7.793 1 96.88 58 LEU B N 1
ATOM 1638 C CA . LEU B 1 58 ? -7.93 -7.434 8.367 1 96.88 58 LEU B CA 1
ATOM 1639 C C . LEU B 1 58 ? -8.328 -7.18 9.812 1 96.88 58 LEU B C 1
ATOM 1641 O O . LEU B 1 58 ? -9.5 -6.91 10.102 1 96.88 58 LEU B O 1
ATOM 1645 N N . GLY B 1 59 ? -7.309 -7.312 10.656 1 93.88 59 GLY B N 1
ATOM 1646 C CA . GLY B 1 59 ? -7.57 -7.125 12.078 1 93.88 59 GLY B CA 1
ATOM 1647 C C . GLY B 1 59 ? -7.191 -5.746 12.578 1 93.88 59 GLY B C 1
ATOM 1648 O O . GLY B 1 59 ? -6.992 -4.824 11.781 1 93.88 59 GLY B O 1
ATOM 1649 N N . ASP B 1 60 ? -7.066 -5.605 13.891 1 89.94 60 ASP B N 1
ATOM 1650 C CA . ASP B 1 60 ? -6.844 -4.312 14.531 1 89.94 60 ASP B CA 1
ATOM 1651 C C . ASP B 1 60 ? -5.535 -3.684 14.055 1 89.94 60 ASP B C 1
ATOM 1653 O O . ASP B 1 60 ? -5.441 -2.463 13.906 1 89.94 60 ASP B O 1
ATOM 1657 N N . GLY B 1 61 ? -4.555 -4.523 13.859 1 90.88 61 GLY B N 1
ATOM 1658 C CA . GLY B 1 61 ? -3.252 -4.02 13.453 1 90.88 61 GLY B CA 1
ATOM 1659 C C . GLY B 1 61 ? -3.26 -3.369 12.086 1 90.88 61 GLY B C 1
ATOM 1660 O O . GLY B 1 61 ? -2.332 -2.637 11.734 1 90.88 61 GLY B O 1
ATOM 1661 N N . ALA B 1 62 ? -4.309 -3.617 11.336 1 94.56 62 ALA B N 1
ATOM 1662 C CA . ALA B 1 62 ? -4.422 -3.074 9.984 1 94.56 62 ALA B CA 1
ATOM 1663 C C . ALA B 1 62 ? -5.316 -1.838 9.961 1 94.56 62 ALA B C 1
ATOM 1665 O O . ALA B 1 62 ? -5.629 -1.308 8.891 1 94.56 62 ALA B O 1
ATOM 1666 N N . SER B 1 63 ? -5.719 -1.336 11.078 1 92.06 63 SER B N 1
ATOM 1667 C CA . SER B 1 63 ? -6.676 -0.239 11.188 1 92.06 63 SER B CA 1
ATOM 1668 C C . SER B 1 63 ? -6 1.106 10.93 1 92.06 63 SER B C 1
ATOM 1670 O O . SER B 1 63 ? -4.793 1.247 11.125 1 92.06 63 SER B O 1
ATOM 1672 N N . ILE B 1 64 ? -6.848 2.086 10.555 1 89.19 64 ILE B N 1
ATOM 1673 C CA . ILE B 1 64 ? -6.402 3.473 10.469 1 89.19 64 ILE B CA 1
ATOM 1674 C C . ILE B 1 64 ? -5.969 3.961 11.852 1 89.19 64 ILE B C 1
ATOM 1676 O O . ILE B 1 64 ? -5.004 4.719 11.977 1 89.19 64 ILE B O 1
ATOM 1680 N N . GLY B 1 65 ? -6.656 3.553 12.82 1 84.5 65 GLY B N 1
ATOM 1681 C CA . GLY B 1 65 ? -6.449 3.885 14.219 1 84.5 65 GLY B CA 1
ATOM 1682 C C . GLY B 1 65 ? -7.031 2.859 15.172 1 84.5 65 GLY B C 1
ATOM 1683 O O . GLY B 1 65 ? -8.25 2.709 15.258 1 84.5 65 GLY B O 1
ATOM 1684 N N . ILE B 1 66 ? -6.164 2.277 15.883 1 71.75 66 ILE B N 1
ATOM 1685 C CA . ILE B 1 66 ? -6.602 1.214 16.781 1 71.75 66 ILE B CA 1
ATOM 1686 C C . ILE B 1 66 ? -7.523 1.791 17.859 1 71.75 66 ILE B C 1
ATOM 1688 O O . ILE B 1 66 ? -7.172 2.764 18.531 1 71.75 66 ILE B O 1
ATOM 1692 N N . GLY B 1 67 ? -8.711 1.184 17.953 1 64.88 67 GLY B N 1
ATOM 1693 C CA . GLY B 1 67 ? -9.641 1.576 19.016 1 64.88 67 GLY B CA 1
ATOM 1694 C C . GLY B 1 67 ? -10.586 2.682 18.594 1 64.88 67 GLY B C 1
ATOM 1695 O O . GLY B 1 67 ? -11.469 3.076 19.359 1 64.88 67 GLY B O 1
ATOM 1696 N N . PHE B 1 68 ? -10.492 3.213 17.359 1 67.38 68 PHE B N 1
ATOM 1697 C CA . PHE B 1 68 ? -11.312 4.344 16.938 1 67.38 68 PHE B CA 1
ATOM 1698 C C . PHE B 1 68 ? -12.414 3.896 15.984 1 67.38 68 PHE B C 1
ATOM 1700 O O . PHE B 1 68 ? -13.109 4.727 15.406 1 67.38 68 PHE B O 1
ATOM 1707 N N . TRP B 1 69 ? -12.719 2.684 16.016 1 64.44 69 TRP B N 1
ATOM 1708 C CA . TRP B 1 69 ? -13.789 2.123 15.203 1 64.44 69 TRP B CA 1
ATOM 1709 C C . TRP B 1 69 ? -13.695 2.602 13.758 1 64.44 69 TRP B C 1
ATOM 1711 O O . TRP B 1 69 ? -14.688 3.049 13.18 1 64.44 69 TRP B O 1
ATOM 1721 N N . VAL B 1 70 ? -12.539 2.645 13.281 1 76.94 70 VAL B N 1
ATOM 1722 C CA . VAL B 1 70 ? -12.297 3.078 11.906 1 76.94 70 VAL B CA 1
ATOM 1723 C C . VAL B 1 70 ? -11.945 1.872 11.039 1 76.94 70 VAL B C 1
ATOM 1725 O O . VAL B 1 70 ? -11.797 0.758 11.547 1 76.94 70 VAL B O 1
ATOM 1728 N N . SER B 1 71 ? -12.031 2.092 9.773 1 92.44 71 SER B N 1
ATOM 1729 C CA . SER B 1 71 ? -11.836 1.077 8.742 1 92.44 71 SER B CA 1
ATOM 1730 C C . SER B 1 71 ? -10.367 0.67 8.633 1 92.44 71 SER B C 1
ATOM 1732 O O . SER B 1 71 ? -9.531 1.165 9.391 1 92.44 71 SER B O 1
ATOM 1734 N N . ALA B 1 72 ? -10.164 -0.344 7.82 1 96.31 72 ALA B N 1
ATOM 1735 C CA . ALA B 1 72 ? -8.797 -0.701 7.461 1 96.31 72 ALA B CA 1
ATOM 1736 C C . ALA B 1 72 ? -8.062 0.489 6.848 1 96.31 72 ALA B C 1
ATOM 1738 O O . ALA B 1 72 ? -8.672 1.322 6.172 1 96.31 72 ALA B O 1
ATOM 1739 N N . HIS B 1 73 ? -6.809 0.601 7.199 1 96.25 73 HIS B N 1
ATOM 1740 C CA . HIS B 1 73 ? -5.949 1.611 6.59 1 96.25 73 HIS B CA 1
ATOM 1741 C C . HIS B 1 73 ? -5.797 1.373 5.094 1 96.25 73 HIS B C 1
ATOM 1743 O O . HIS B 1 73 ? -5.625 0.233 4.656 1 96.25 73 HIS B O 1
ATOM 1749 N N . GLY B 1 74 ? -5.832 2.393 4.254 1 97.69 74 GLY B N 1
ATOM 1750 C CA . GLY B 1 74 ? -5.633 2.256 2.818 1 97.69 74 GLY B CA 1
ATOM 1751 C C . GLY B 1 74 ? -4.367 1.503 2.459 1 97.69 74 GLY B C 1
ATOM 1752 O O . GLY B 1 74 ? -4.367 0.677 1.545 1 97.69 74 GLY B O 1
ATOM 1753 N N . GLY B 1 75 ? -3.291 1.769 3.152 1 97.88 75 GLY B N 1
ATOM 1754 C CA . GLY B 1 75 ? -2.023 1.089 2.936 1 97.88 75 GLY B CA 1
ATOM 1755 C C . GLY B 1 75 ? -2.102 -0.408 3.168 1 97.88 75 GLY B C 1
ATOM 1756 O O . GLY B 1 75 ? -1.403 -1.182 2.508 1 97.88 75 GLY B O 1
ATOM 1757 N N . ALA B 1 76 ? -2.871 -0.829 4.156 1 97.5 76 ALA B N 1
ATOM 1758 C CA . ALA B 1 76 ? -3.076 -2.256 4.383 1 97.5 76 ALA B CA 1
ATOM 1759 C C . ALA B 1 76 ? -3.814 -2.898 3.213 1 97.5 76 ALA B C 1
ATOM 1761 O O . ALA B 1 76 ? -3.436 -3.977 2.748 1 97.5 76 ALA B O 1
ATOM 1762 N N . VAL B 1 77 ? -4.828 -2.207 2.748 1 98.69 77 VAL B N 1
ATOM 1763 C CA . VAL B 1 77 ? -5.609 -2.672 1.606 1 98.69 77 VAL B CA 1
ATOM 1764 C C . VAL B 1 77 ? -4.711 -2.783 0.377 1 98.69 77 VAL B C 1
ATOM 1766 O O . VAL B 1 77 ? -4.734 -3.795 -0.328 1 98.69 77 VAL B O 1
ATOM 1769 N N . GLU B 1 78 ? -3.926 -1.783 0.145 1 98.81 78 GLU B N 1
ATOM 1770 C CA . GLU B 1 78 ? -2.984 -1.761 -0.971 1 98.81 78 GLU B CA 1
ATOM 1771 C C . GLU B 1 78 ? -1.964 -2.889 -0.854 1 98.81 78 GLU B C 1
ATOM 1773 O O . GLU B 1 78 ? -1.618 -3.525 -1.852 1 98.81 78 GLU B O 1
ATOM 1778 N N . SER B 1 79 ? -1.493 -3.156 0.347 1 98.25 79 SER B N 1
ATOM 1779 C CA . SER B 1 79 ? -0.537 -4.23 0.585 1 98.25 79 SER B CA 1
ATOM 1780 C C . SER B 1 79 ? -1.114 -5.582 0.182 1 98.25 79 SER B C 1
ATOM 1782 O O . SER B 1 79 ? -0.422 -6.406 -0.423 1 98.25 79 SER B O 1
ATOM 1784 N N . VAL B 1 80 ? -2.357 -5.828 0.537 1 97.81 80 VAL B N 1
ATOM 1785 C CA . VAL B 1 80 ? -3.027 -7.086 0.222 1 97.81 80 VAL B CA 1
ATOM 1786 C C . VAL B 1 80 ? -3.074 -7.281 -1.291 1 97.81 80 VAL B C 1
ATOM 1788 O O . VAL B 1 80 ? -2.684 -8.336 -1.8 1 97.81 80 VAL B O 1
ATOM 1791 N N . LEU B 1 81 ? -3.531 -6.266 -1.986 1 98.81 81 LEU B N 1
ATOM 1792 C CA . LEU B 1 81 ? -3.703 -6.383 -3.43 1 98.81 81 LEU B CA 1
ATOM 1793 C C . LEU B 1 81 ? -2.352 -6.426 -4.137 1 98.81 81 LEU B C 1
ATOM 1795 O O . LEU B 1 81 ? -2.197 -7.117 -5.148 1 98.81 81 LEU B O 1
ATOM 1799 N N . ASP B 1 82 ? -1.361 -5.711 -3.639 1 98.69 82 ASP B N 1
ATOM 1800 C CA . ASP B 1 82 ? 0.003 -5.781 -4.152 1 98.69 82 ASP B CA 1
ATOM 1801 C C . ASP B 1 82 ? 0.542 -7.211 -4.082 1 98.69 82 ASP B C 1
ATOM 1803 O O . ASP B 1 82 ? 1.043 -7.738 -5.074 1 98.69 82 ASP B O 1
ATOM 1807 N N . GLU B 1 83 ? 0.412 -7.797 -2.951 1 96.12 83 GLU B N 1
ATOM 1808 C CA . GLU B 1 83 ? 0.867 -9.172 -2.754 1 96.12 83 GLU B CA 1
ATOM 1809 C C . GLU B 1 83 ? 0.144 -10.125 -3.693 1 96.12 83 GLU B C 1
ATOM 1811 O O . GLU B 1 83 ? 0.778 -10.961 -4.344 1 96.12 83 GLU B O 1
ATOM 1816 N N . ALA B 1 84 ? -1.158 -10 -3.748 1 96.5 84 ALA B N 1
ATOM 1817 C CA . ALA B 1 84 ? -1.966 -10.93 -4.527 1 96.5 84 ALA B CA 1
ATOM 1818 C C . ALA B 1 84 ? -1.62 -10.852 -6.012 1 96.5 84 ALA B C 1
ATOM 1820 O O . ALA B 1 84 ? -1.457 -11.875 -6.672 1 96.5 84 ALA B O 1
ATOM 1821 N N . THR B 1 85 ? -1.494 -9.609 -6.535 1 98.12 85 THR B N 1
ATOM 1822 C CA . THR B 1 85 ? -1.184 -9.461 -7.953 1 98.12 85 THR B CA 1
ATOM 1823 C C . THR B 1 85 ? 0.228 -9.953 -8.25 1 98.12 85 THR B C 1
ATOM 1825 O O . THR B 1 85 ? 0.459 -10.602 -9.273 1 98.12 85 THR B O 1
ATOM 1828 N N . ALA B 1 86 ? 1.136 -9.648 -7.367 1 96.44 86 ALA B N 1
ATOM 1829 C CA . ALA B 1 86 ? 2.508 -10.109 -7.551 1 96.44 86 ALA B CA 1
ATOM 1830 C C . ALA B 1 86 ? 2.576 -11.633 -7.547 1 96.44 86 ALA B C 1
ATOM 1832 O O . ALA B 1 86 ? 3.275 -12.234 -8.367 1 96.44 86 ALA B O 1
ATOM 1833 N N . GLU B 1 87 ? 1.88 -12.258 -6.656 1 93.25 87 GLU B N 1
ATOM 1834 C CA . GLU B 1 87 ? 1.927 -13.711 -6.543 1 93.25 87 GLU B CA 1
ATOM 1835 C C . GLU B 1 87 ? 1.332 -14.383 -7.777 1 93.25 87 GLU B C 1
ATOM 1837 O O . GLU B 1 87 ? 1.839 -15.406 -8.242 1 93.25 87 GLU B O 1
ATOM 1842 N N . LEU B 1 88 ? 0.225 -13.805 -8.266 1 94.88 88 LEU B N 1
ATOM 1843 C CA . LEU B 1 88 ? -0.287 -14.367 -9.516 1 94.88 88 LEU B CA 1
ATOM 1844 C C . LEU B 1 88 ? 0.749 -14.25 -10.625 1 94.88 88 LEU B C 1
ATOM 1846 O O . LEU B 1 88 ? 0.961 -15.203 -11.383 1 94.88 88 LEU B O 1
ATOM 1850 N N . ALA B 1 89 ? 1.33 -13.102 -10.75 1 95.75 89 ALA B N 1
ATOM 1851 C CA . ALA B 1 89 ? 2.342 -12.906 -11.781 1 95.75 89 ALA B CA 1
ATOM 1852 C C . ALA B 1 89 ? 3.477 -13.914 -11.641 1 95.75 89 ALA B C 1
ATOM 1854 O O . ALA B 1 89 ? 3.977 -14.438 -12.641 1 95.75 89 ALA B O 1
ATOM 1855 N N . LYS B 1 90 ? 3.879 -14.133 -10.438 1 91.88 90 LYS B N 1
ATOM 1856 C CA . LYS B 1 90 ? 4.945 -15.102 -10.203 1 91.88 90 LYS B CA 1
ATOM 1857 C C . LYS B 1 90 ? 4.535 -16.5 -10.664 1 91.88 90 LYS B C 1
ATOM 1859 O O . LYS B 1 90 ? 5.344 -17.234 -11.234 1 91.88 90 LYS B O 1
ATOM 1864 N N . CYS B 1 91 ? 3.291 -16.844 -10.406 1 89.94 91 CYS B N 1
ATOM 1865 C CA . CYS B 1 91 ? 2.777 -18.141 -10.82 1 89.94 91 CYS B CA 1
ATOM 1866 C C . CYS B 1 91 ? 2.725 -18.25 -12.336 1 89.94 91 CYS B C 1
ATOM 1868 O O . CYS B 1 91 ? 2.963 -19.328 -12.898 1 89.94 91 CYS B O 1
ATOM 1870 N N . GLU B 1 92 ? 2.441 -17.156 -13.008 1 91.75 92 GLU B N 1
ATOM 1871 C CA . GLU B 1 92 ? 2.125 -17.188 -14.43 1 91.75 92 GLU B CA 1
ATOM 1872 C C . GLU B 1 92 ? 3.359 -16.875 -15.281 1 91.75 92 GLU B C 1
ATOM 1874 O O . GLU B 1 92 ? 3.445 -17.297 -16.438 1 91.75 92 GLU B O 1
ATOM 1879 N N . PHE B 1 93 ? 4.266 -16.172 -14.711 1 91.5 93 PHE B N 1
ATOM 1880 C CA . PHE B 1 93 ? 5.352 -15.648 -15.523 1 91.5 93 PHE B CA 1
ATOM 1881 C C . PHE B 1 93 ? 6.699 -16.172 -15.031 1 91.5 93 PHE B C 1
ATOM 1883 O O . PHE B 1 93 ? 7.211 -17.156 -15.555 1 91.5 93 PHE B O 1
ATOM 1890 N N . THR B 1 94 ? 7.215 -15.68 -13.945 1 88.44 94 THR B N 1
ATOM 1891 C CA . THR B 1 94 ? 8.469 -16.078 -13.32 1 88.44 94 THR B CA 1
ATOM 1892 C C . THR B 1 94 ? 8.469 -15.719 -11.836 1 88.44 94 THR B C 1
ATOM 1894 O O . THR B 1 94 ? 7.852 -14.727 -11.438 1 88.44 94 THR B O 1
ATOM 1897 N N . PRO B 1 95 ? 9.172 -16.453 -11 1 85 95 PRO B N 1
ATOM 1898 C CA . PRO B 1 95 ? 9.188 -16.172 -9.562 1 85 95 PRO B CA 1
ATOM 1899 C C . PRO B 1 95 ? 9.992 -14.93 -9.203 1 85 95 PRO B C 1
ATOM 1901 O O . PRO B 1 95 ? 9.969 -14.492 -8.047 1 85 95 PRO B O 1
ATOM 1904 N N . VAL B 1 96 ? 10.625 -14.445 -10.164 1 87.62 96 VAL B N 1
ATOM 1905 C CA . VAL B 1 96 ? 11.5 -13.297 -9.906 1 87.62 96 VAL B C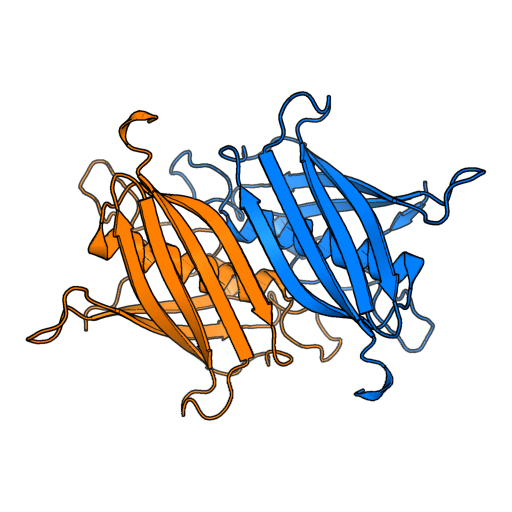A 1
ATOM 1906 C C . VAL B 1 96 ? 10.914 -12.047 -10.547 1 87.62 96 VAL B C 1
ATOM 1908 O O . VAL B 1 96 ? 11.258 -11.711 -11.688 1 87.62 96 VAL B O 1
ATOM 1911 N N . LEU B 1 97 ? 10.047 -11.414 -9.883 1 92.31 97 LEU B N 1
ATOM 1912 C CA . LEU B 1 97 ? 9.367 -10.227 -10.391 1 92.31 97 LEU B CA 1
ATOM 1913 C C . LEU B 1 97 ? 9.352 -9.117 -9.344 1 92.31 97 LEU B C 1
ATOM 1915 O O . LEU B 1 97 ? 9.383 -9.391 -8.148 1 92.31 97 LEU B O 1
ATOM 1919 N N . ALA B 1 98 ? 9.328 -7.918 -9.844 1 94.94 98 ALA B N 1
ATOM 1920 C CA . ALA B 1 98 ? 9.141 -6.758 -8.969 1 94.94 98 ALA B CA 1
ATOM 1921 C C . ALA B 1 98 ? 8.016 -5.863 -9.477 1 94.94 98 ALA B C 1
ATOM 1923 O O . ALA B 1 98 ? 7.895 -5.629 -10.68 1 94.94 98 ALA B O 1
ATOM 1924 N N . THR B 1 99 ? 7.176 -5.449 -8.5 1 98 99 THR B N 1
ATOM 1925 C CA . THR B 1 99 ? 6.184 -4.434 -8.852 1 98 99 THR B CA 1
ATOM 1926 C C . THR B 1 99 ? 6.863 -3.111 -9.195 1 98 99 THR B C 1
ATOM 1928 O O . THR B 1 99 ? 7.648 -2.586 -8.398 1 98 99 THR B O 1
ATOM 1931 N N . VAL B 1 100 ? 6.574 -2.557 -10.383 1 98.69 100 VAL B N 1
ATOM 1932 C CA . VAL B 1 100 ? 7.191 -1.29 -10.766 1 98.69 100 VAL B CA 1
ATOM 1933 C C . VAL B 1 100 ? 6.137 -0.185 -10.781 1 98.69 100 VAL B C 1
ATOM 1935 O O . VAL B 1 100 ? 6.465 0.997 -10.664 1 98.69 100 VAL B O 1
ATOM 1938 N N . GLU B 1 101 ? 4.945 -0.564 -10.969 1 98.94 101 GLU B N 1
ATOM 1939 C CA . GLU B 1 101 ? 3.824 0.371 -10.898 1 98.94 101 GLU B CA 1
ATOM 1940 C C . GLU B 1 101 ? 2.566 -0.313 -10.375 1 98.94 101 GLU B C 1
ATOM 1942 O O . GLU B 1 101 ? 2.279 -1.457 -10.734 1 98.94 101 GLU B O 1
ATOM 1947 N N . ALA B 1 102 ? 1.818 0.348 -9.57 1 98.88 102 ALA B N 1
ATOM 1948 C CA . ALA B 1 102 ? 0.534 -0.145 -9.086 1 98.88 102 ALA B CA 1
ATOM 1949 C C . ALA B 1 102 ? -0.445 1.005 -8.859 1 98.88 102 ALA B C 1
ATOM 1951 O O . ALA B 1 102 ? -0.111 1.994 -8.203 1 98.88 102 ALA B O 1
ATOM 1952 N N . ASN B 1 103 ? -1.584 0.91 -9.445 1 98.94 103 ASN B N 1
ATOM 1953 C CA . ASN B 1 103 ? -2.674 1.858 -9.242 1 98.94 103 ASN B CA 1
ATOM 1954 C C . ASN B 1 103 ? -3.818 1.238 -8.445 1 98.94 103 ASN B C 1
ATOM 1956 O O . ASN B 1 103 ? -4.289 0.149 -8.773 1 98.94 103 ASN B O 1
ATOM 1960 N N . PHE B 1 104 ? -4.184 1.937 -7.398 1 98.94 104 PHE B N 1
ATOM 1961 C CA . PHE B 1 104 ? -5.254 1.449 -6.535 1 98.94 104 PHE B CA 1
ATOM 1962 C C . PHE B 1 104 ? -6.434 2.414 -6.539 1 98.94 104 PHE B C 1
ATOM 1964 O O . PHE B 1 104 ? -6.246 3.631 -6.52 1 98.94 104 PHE B O 1
ATOM 1971 N N . ARG B 1 105 ? -7.594 1.846 -6.609 1 98.94 105 ARG B N 1
ATOM 1972 C CA . ARG B 1 105 ? -8.836 2.566 -6.367 1 98.94 105 ARG B CA 1
ATOM 1973 C C . ARG B 1 105 ? -9.586 1.984 -5.172 1 98.94 105 ARG B C 1
ATOM 1975 O O . ARG B 1 105 ? -10 0.823 -5.195 1 98.94 105 ARG B O 1
ATOM 1982 N N . ILE B 1 106 ? -9.68 2.775 -4.117 1 98.75 106 ILE B N 1
ATOM 1983 C CA . ILE B 1 106 ? -10.43 2.371 -2.934 1 98.75 106 ILE B CA 1
ATOM 1984 C C . ILE B 1 106 ? -11.836 2.967 -2.988 1 98.75 106 ILE B C 1
ATOM 1986 O O . ILE B 1 106 ? -12.016 4.164 -2.76 1 98.75 106 ILE B O 1
ATOM 1990 N N . LYS B 1 107 ? -12.781 2.129 -3.188 1 98.38 107 LYS B N 1
ATOM 1991 C CA . LYS B 1 107 ? -14.125 2.557 -3.551 1 98.38 107 LYS B CA 1
ATOM 1992 C C . LYS B 1 107 ? -15 2.734 -2.312 1 98.38 107 LYS B C 1
ATOM 1994 O O . LYS B 1 107 ? -15.938 3.537 -2.316 1 98.38 107 LYS B O 1
ATOM 1999 N N . LYS B 1 108 ? -14.773 1.951 -1.336 1 97.12 108 LYS B N 1
ATOM 2000 C CA . LYS B 1 108 ? -15.508 1.974 -0.073 1 97.12 108 LYS B CA 1
ATOM 2001 C C . LYS B 1 108 ? -14.578 1.69 1.104 1 97.12 108 LYS B C 1
ATOM 2003 O O . LYS B 1 108 ? -13.555 1.021 0.949 1 97.12 108 LYS B O 1
ATOM 2008 N N . ALA B 1 109 ? -15 2.227 2.266 1 95.88 109 ALA B N 1
ATOM 2009 C CA . ALA B 1 109 ? -14.266 1.865 3.477 1 95.88 109 ALA B CA 1
ATOM 2010 C C . ALA B 1 109 ? -14.227 0.351 3.662 1 95.88 109 ALA B C 1
ATOM 2012 O O . ALA B 1 109 ? -15.258 -0.319 3.568 1 95.88 109 ALA B O 1
ATOM 2013 N N . VAL B 1 110 ? -13.055 -0.196 3.914 1 97.69 110 VAL B N 1
ATOM 2014 C CA . VAL B 1 110 ? -12.891 -1.639 4.066 1 97.69 110 VAL B CA 1
ATOM 2015 C C . VAL B 1 110 ? -13.078 -2.029 5.527 1 97.69 110 VAL B C 1
ATOM 2017 O O . VAL B 1 110 ? -12.375 -1.528 6.406 1 97.69 110 VAL B O 1
ATOM 2020 N N . PRO B 1 111 ? -13.977 -2.953 5.785 1 96.31 111 PRO B N 1
ATOM 2021 C CA . PRO B 1 111 ? -14.25 -3.289 7.184 1 96.31 111 PRO B CA 1
ATOM 2022 C C . PRO B 1 111 ? -13.156 -4.141 7.816 1 96.31 111 PRO B C 1
ATOM 2024 O O . PRO B 1 111 ? -12.492 -4.922 7.125 1 96.31 111 PRO B O 1
ATOM 2027 N N . LEU B 1 112 ? -13.039 -3.953 9.125 1 95.44 112 LEU B N 1
ATOM 2028 C CA . LEU B 1 112 ? -12.172 -4.82 9.914 1 95.44 112 LEU B CA 1
ATOM 2029 C C . LEU B 1 112 ? -12.922 -6.066 10.375 1 95.44 112 LEU B C 1
ATOM 2031 O O . LEU B 1 112 ? -14.156 -6.066 10.438 1 95.44 112 LEU B O 1
ATOM 2035 N N . HIS B 1 113 ? -12.133 -7.102 10.555 1 94.31 113 HIS B N 1
ATOM 2036 C CA . HIS B 1 113 ? -12.602 -8.328 11.188 1 94.31 113 HIS B CA 1
ATOM 2037 C C . HIS B 1 113 ? -13.711 -8.984 10.367 1 94.31 113 HIS B C 1
ATOM 2039 O O . HIS B 1 113 ? -14.648 -9.555 10.93 1 94.31 113 HIS B O 1
ATOM 2045 N N . THR B 1 114 ? -13.711 -8.758 9.133 1 95.56 114 THR B N 1
ATOM 2046 C CA . THR B 1 114 ? -14.594 -9.375 8.148 1 95.56 114 THR B CA 1
ATOM 2047 C C . THR B 1 114 ? -13.789 -10.117 7.086 1 95.56 114 THR B C 1
ATOM 2049 O O . THR B 1 114 ? -12.773 -9.609 6.605 1 95.56 114 THR B O 1
ATOM 2052 N N . THR B 1 115 ? -14.25 -11.359 6.832 1 96.5 115 THR B N 1
ATOM 2053 C CA . THR B 1 115 ? -13.586 -12.086 5.758 1 96.5 115 THR B CA 1
ATOM 2054 C C . THR B 1 115 ? -13.977 -11.516 4.395 1 96.5 115 THR B C 1
ATOM 2056 O O . THR B 1 115 ? -15.164 -11.367 4.094 1 96.5 115 THR B O 1
ATOM 2059 N N . LEU B 1 116 ? -12.992 -11.172 3.578 1 98.38 116 LEU B N 1
ATOM 2060 C CA . LEU B 1 116 ? -13.188 -10.602 2.25 1 98.38 116 LEU B CA 1
ATOM 2061 C C . LEU B 1 116 ? -12.539 -11.477 1.182 1 98.38 116 LEU B C 1
ATOM 2063 O O . LEU B 1 116 ? -11.695 -12.312 1.49 1 98.38 116 LEU B O 1
ATOM 2067 N N . ARG B 1 117 ? -13.016 -11.266 -0.03 1 98.19 117 ARG B N 1
ATOM 2068 C CA . ARG B 1 117 ? -12.508 -12.039 -1.162 1 98.19 117 ARG B CA 1
ATOM 2069 C C . ARG B 1 117 ? -11.484 -11.234 -1.958 1 98.19 117 ARG B C 1
ATOM 2071 O O . ARG B 1 117 ? -11.672 -10.031 -2.182 1 98.19 117 ARG B O 1
ATOM 2078 N N . VAL B 1 118 ? -10.398 -11.883 -2.365 1 97.94 118 VAL B N 1
ATOM 2079 C CA . VAL B 1 118 ? -9.383 -11.32 -3.246 1 97.94 118 VAL B CA 1
ATOM 2080 C C . VAL B 1 118 ? -9.375 -12.07 -4.574 1 97.94 118 VAL B C 1
ATOM 2082 O O . VAL B 1 118 ? -9.367 -13.305 -4.594 1 97.94 118 VAL B O 1
ATOM 2085 N N . GLU B 1 119 ? -9.383 -11.328 -5.656 1 98.25 119 GLU B N 1
ATOM 2086 C CA . GLU B 1 119 ? -9.328 -11.938 -6.984 1 98.25 119 GLU B CA 1
ATOM 2087 C C . GLU B 1 119 ? -8.344 -11.203 -7.891 1 98.25 119 GLU B C 1
ATOM 2089 O O . GLU B 1 119 ? -8.297 -9.969 -7.895 1 98.25 119 GLU B O 1
ATOM 2094 N N . CYS B 1 120 ? -7.547 -11.961 -8.625 1 98.25 120 CYS B N 1
ATOM 2095 C CA . CYS B 1 120 ? -6.598 -11.367 -9.555 1 98.25 120 CYS B CA 1
ATOM 2096 C C . CYS B 1 120 ? -6.613 -12.094 -10.898 1 98.25 120 CYS B C 1
ATOM 2098 O O . CYS B 1 120 ? -6.82 -13.305 -10.945 1 98.25 120 CYS B O 1
ATOM 2100 N N . ARG B 1 121 ? -6.363 -11.367 -11.945 1 98.5 121 ARG B N 1
ATOM 2101 C CA . ARG B 1 121 ? -6.246 -11.922 -13.289 1 98.5 121 ARG B CA 1
ATOM 2102 C C . ARG B 1 121 ? -5.113 -11.25 -14.062 1 98.5 121 ARG B C 1
ATOM 2104 O O . ARG B 1 121 ? -4.871 -10.055 -13.906 1 98.5 121 ARG B O 1
ATOM 2111 N N . VAL B 1 122 ? -4.551 -11.992 -14.945 1 98.56 122 VAL B N 1
ATOM 2112 C CA . VAL B 1 122 ? -3.547 -11.438 -15.852 1 98.56 122 VAL B CA 1
ATOM 2113 C C . VAL B 1 122 ? -4.234 -10.68 -16.984 1 98.56 122 VAL B C 1
ATOM 2115 O O . VAL B 1 122 ? -5.156 -11.195 -17.609 1 98.56 122 VAL B O 1
ATOM 2118 N N . VAL B 1 123 ? -3.801 -9.453 -17.203 1 98.5 123 VAL B N 1
ATOM 2119 C CA . VAL B 1 123 ? -4.34 -8.625 -18.266 1 98.5 123 VAL B CA 1
ATOM 2120 C C . VAL B 1 123 ? -3.514 -8.812 -19.531 1 98.5 123 VAL B C 1
ATOM 2122 O O . VAL B 1 123 ? -4.066 -8.93 -20.641 1 98.5 123 VAL B O 1
ATOM 2125 N N . LYS B 1 124 ? -2.232 -8.758 -19.266 1 97.44 124 LYS B N 1
ATOM 2126 C CA . LYS B 1 124 ? -1.311 -8.781 -20.391 1 97.44 124 LYS B CA 1
ATOM 2127 C C . LYS B 1 124 ? 0.087 -9.211 -19.953 1 97.44 124 LYS B C 1
ATOM 2129 O O . LYS B 1 124 ? 0.488 -8.961 -18.812 1 97.44 124 LYS B O 1
ATOM 2134 N N . MET B 1 125 ? 0.767 -9.898 -20.812 1 97.06 125 MET B N 1
ATOM 2135 C CA . MET B 1 125 ? 2.191 -10.195 -20.688 1 97.06 125 MET B CA 1
ATOM 2136 C C . MET B 1 125 ? 2.938 -9.867 -21.969 1 97.06 125 MET B C 1
ATOM 2138 O O . MET B 1 125 ? 2.537 -10.305 -23.047 1 97.06 125 MET B O 1
ATOM 2142 N N . ARG B 1 126 ? 3.875 -9.117 -21.844 1 97 126 ARG B N 1
ATOM 2143 C CA . ARG B 1 126 ? 4.637 -8.688 -23.016 1 97 126 ARG B CA 1
ATOM 2144 C C . ARG B 1 126 ? 6.09 -8.414 -22.641 1 97 126 ARG B C 1
ATOM 2146 O O . ARG B 1 126 ? 6.375 -7.535 -21.828 1 97 126 ARG B O 1
ATOM 2153 N N . GLY B 1 127 ? 7.012 -9.141 -23.391 1 96.69 127 GLY B N 1
ATOM 2154 C CA . GLY B 1 127 ? 8.414 -8.984 -23.031 1 96.69 127 GLY B CA 1
ATOM 2155 C C . GLY B 1 127 ? 8.719 -9.367 -21.594 1 96.69 127 GLY B C 1
ATOM 2156 O O . GLY B 1 127 ? 8.391 -10.477 -21.172 1 96.69 127 GLY B O 1
ATOM 2157 N N . ILE B 1 128 ? 9.359 -8.414 -20.906 1 97.19 128 ILE B N 1
ATOM 2158 C CA . ILE B 1 128 ? 9.727 -8.703 -19.516 1 97.19 128 ILE B CA 1
ATOM 2159 C C . ILE B 1 128 ? 8.656 -8.164 -18.578 1 97.19 128 ILE B C 1
ATOM 2161 O O . ILE B 1 128 ? 8.852 -8.141 -17.359 1 97.19 128 ILE B O 1
ATOM 2165 N N . ARG B 1 129 ? 7.57 -7.738 -19.172 1 97.81 129 ARG B N 1
ATOM 2166 C CA . ARG B 1 129 ? 6.547 -7.098 -18.344 1 97.81 129 ARG B CA 1
ATOM 2167 C C . ARG B 1 129 ? 5.289 -7.957 -18.266 1 97.81 129 ARG B C 1
ATOM 2169 O O . ARG B 1 129 ? 4.953 -8.656 -19.219 1 97.81 129 ARG B O 1
ATOM 2176 N N . CYS B 1 130 ? 4.629 -7.844 -17.141 1 97.81 130 CYS B N 1
ATOM 2177 C CA . CYS B 1 130 ? 3.32 -8.453 -16.922 1 97.81 130 CYS B CA 1
ATOM 2178 C C . CYS B 1 130 ? 2.373 -7.477 -16.219 1 97.81 130 CYS B C 1
ATOM 2180 O O . CYS B 1 130 ? 2.783 -6.738 -15.328 1 97.81 130 CYS B O 1
ATOM 2182 N N . TRP B 1 131 ? 1.149 -7.434 -16.719 1 98.88 131 TRP B N 1
ATOM 2183 C CA . TRP B 1 131 ? 0.091 -6.613 -16.141 1 98.88 131 TRP B CA 1
ATOM 2184 C C . TRP B 1 131 ? -0.987 -7.484 -15.508 1 98.88 131 TRP B C 1
ATOM 2186 O O . TRP B 1 131 ? -1.483 -8.422 -16.141 1 98.88 131 TRP B O 1
ATOM 2196 N N . VAL B 1 132 ? -1.3 -7.18 -14.273 1 98.88 132 VAL B N 1
ATOM 2197 C CA . VAL B 1 132 ? -2.248 -7.977 -13.5 1 98.88 132 VAL B CA 1
ATOM 2198 C C . VAL B 1 132 ? -3.281 -7.059 -12.852 1 98.88 132 VAL B C 1
ATOM 2200 O O . VAL B 1 132 ? -2.93 -6.02 -12.289 1 98.88 132 VAL B O 1
ATOM 2203 N N . ASP B 1 133 ? -4.535 -7.445 -12.93 1 98.94 133 ASP B N 1
ATOM 2204 C CA . ASP B 1 133 ? -5.605 -6.762 -12.219 1 98.94 133 ASP B CA 1
ATOM 2205 C C . ASP B 1 133 ? -6.016 -7.531 -10.969 1 98.94 133 ASP B C 1
ATOM 2207 O O . ASP B 1 133 ? -5.957 -8.766 -10.945 1 98.94 133 ASP B O 1
ATOM 2211 N N . GLY B 1 134 ? -6.387 -6.805 -9.906 1 98.88 134 GLY B N 1
ATOM 2212 C CA . GLY B 1 134 ? -6.902 -7.387 -8.672 1 98.88 134 GLY B CA 1
ATOM 2213 C C . GLY B 1 134 ? -8.086 -6.625 -8.102 1 98.88 134 GLY B C 1
ATOM 2214 O O . GLY B 1 134 ? -8.289 -5.457 -8.43 1 98.88 134 GLY B O 1
ATOM 2215 N N . ARG B 1 135 ? -8.805 -7.293 -7.305 1 98.88 135 ARG B N 1
ATOM 2216 C CA . ARG B 1 135 ? -9.891 -6.625 -6.602 1 98.88 135 ARG B CA 1
ATOM 2217 C C . ARG B 1 135 ? -10.141 -7.262 -5.238 1 98.88 135 ARG B C 1
ATOM 2219 O O . ARG B 1 135 ? -9.812 -8.43 -5.027 1 98.88 135 ARG B O 1
ATOM 2226 N N . LEU B 1 136 ? -10.625 -6.492 -4.324 1 98.94 136 LEU B N 1
ATOM 2227 C CA . LEU B 1 136 ? -11.094 -6.863 -2.992 1 98.94 136 LEU B CA 1
ATOM 2228 C C . LEU B 1 136 ? -12.602 -6.695 -2.881 1 98.94 136 LEU B C 1
ATOM 2230 O O . LEU B 1 136 ? -13.125 -5.594 -3.059 1 98.94 136 LEU B O 1
ATOM 2234 N N . THR B 1 137 ? -13.336 -7.805 -2.594 1 98.81 137 THR B N 1
ATOM 2235 C CA . THR B 1 137 ? -14.797 -7.758 -2.592 1 98.81 137 THR B CA 1
ATOM 2236 C C . THR B 1 137 ? -15.359 -8.438 -1.344 1 98.81 137 THR B C 1
ATOM 2238 O O . THR B 1 137 ? -14.617 -9.086 -0.598 1 98.81 137 THR B O 1
ATOM 2241 N N . SER B 1 138 ? -16.703 -8.219 -1.199 1 98.25 138 SER B N 1
ATOM 2242 C CA . SER B 1 138 ? -17.422 -9.07 -0.259 1 98.25 138 SER B CA 1
ATOM 2243 C C . SER B 1 138 ? -17.406 -10.523 -0.706 1 98.25 138 SER B C 1
ATOM 2245 O O . SER B 1 138 ? -17.109 -10.82 -1.867 1 98.25 138 SER B O 1
ATOM 2247 N N . PRO B 1 139 ? -17.672 -11.383 0.254 1 95.62 139 PRO B N 1
ATOM 2248 C CA . PRO B 1 139 ? -17.609 -12.805 -0.104 1 95.62 139 PRO B CA 1
ATOM 2249 C C . PRO B 1 139 ? -18.531 -13.156 -1.27 1 95.62 139 PRO B C 1
ATOM 2251 O O . PRO B 1 139 ? -18.203 -14 -2.098 1 95.62 139 PRO B O 1
ATOM 2254 N N . ASP B 1 140 ? -19.641 -12.492 -1.315 1 96 140 ASP B N 1
ATOM 2255 C CA . ASP B 1 140 ? -20.609 -12.789 -2.367 1 96 140 ASP B CA 1
ATOM 2256 C C . ASP B 1 140 ? -20.359 -11.922 -3.598 1 96 140 ASP B C 1
ATOM 2258 O O . ASP B 1 140 ? -21.141 -11.961 -4.555 1 96 140 ASP B O 1
ATOM 2262 N N . ARG B 1 141 ? -19.359 -11.086 -3.582 1 96.5 141 ARG B N 1
ATOM 2263 C CA . ARG B 1 141 ? -18.906 -10.25 -4.684 1 96.5 141 ARG B CA 1
ATOM 2264 C C . ARG B 1 141 ? -19.875 -9.102 -4.938 1 96.5 141 ARG B C 1
ATOM 2266 O O . ARG B 1 141 ? -19.766 -8.391 -5.938 1 96.5 141 ARG B O 1
ATOM 2273 N N . SER B 1 142 ? -20.812 -8.852 -3.998 1 97.81 142 SER B N 1
ATOM 2274 C CA . SER B 1 142 ? -21.828 -7.816 -4.195 1 97.81 142 SER B CA 1
ATOM 2275 C C . SER B 1 142 ? -21.25 -6.426 -3.945 1 97.81 142 SER B C 1
ATOM 2277 O O . SER B 1 142 ? -21.766 -5.43 -4.445 1 97.81 142 SER B O 1
ATOM 2279 N N . VAL B 1 143 ? -20.234 -6.32 -3.164 1 98.38 143 VAL B N 1
ATOM 2280 C CA . VAL B 1 143 ? -19.562 -5.059 -2.859 1 98.38 143 VAL B CA 1
ATOM 2281 C C . VAL B 1 143 ? -18.109 -5.125 -3.309 1 98.38 143 VAL B C 1
ATOM 2283 O O . VAL B 1 143 ? -17.375 -6.055 -2.947 1 98.38 143 VAL B O 1
ATOM 2286 N N . VAL B 1 144 ? -17.703 -4.184 -4.16 1 98.88 144 VAL B N 1
ATOM 2287 C CA . VAL B 1 144 ? -16.297 -3.996 -4.492 1 98.88 144 VAL B CA 1
ATOM 2288 C C . VAL B 1 144 ? -15.695 -2.914 -3.6 1 98.88 144 VAL B C 1
ATOM 2290 O O . VAL B 1 144 ? -16.062 -1.739 -3.707 1 98.88 144 VAL B O 1
ATOM 2293 N N . TYR B 1 145 ? -14.758 -3.314 -2.756 1 98.81 145 TYR B N 1
ATOM 2294 C CA . TYR B 1 145 ? -14.141 -2.367 -1.832 1 98.81 145 TYR B CA 1
ATOM 2295 C C . TYR B 1 145 ? -12.961 -1.661 -2.484 1 98.81 145 TYR B C 1
ATOM 2297 O O . TYR B 1 145 ? -12.734 -0.47 -2.256 1 98.81 145 TYR B O 1
ATOM 2305 N N . ALA B 1 146 ? -12.195 -2.355 -3.283 1 98.94 146 ALA B N 1
ATOM 2306 C CA . ALA B 1 146 ? -11 -1.787 -3.893 1 98.94 146 ALA B CA 1
ATOM 2307 C C . ALA B 1 146 ? -10.602 -2.562 -5.145 1 98.94 146 ALA B C 1
ATOM 2309 O O . ALA B 1 146 ? -10.953 -3.734 -5.297 1 98.94 146 ALA B O 1
ATOM 2310 N N . GLU B 1 147 ? -9.914 -1.883 -6.016 1 98.94 147 GLU B N 1
ATOM 2311 C CA . GLU B 1 147 ? -9.344 -2.455 -7.234 1 98.94 147 GLU B CA 1
ATOM 2312 C C . GLU B 1 147 ? -7.895 -2.027 -7.422 1 98.94 147 GLU B C 1
ATOM 2314 O O . GLU B 1 147 ? -7.461 -1.016 -6.867 1 98.94 147 GLU B O 1
ATOM 2319 N N . CYS B 1 148 ? -7.199 -2.867 -8.172 1 98.81 148 CYS B N 1
ATOM 2320 C CA . CYS B 1 148 ? -5.785 -2.596 -8.406 1 98.81 148 CYS B CA 1
ATOM 2321 C C . CYS B 1 148 ? -5.387 -2.984 -9.828 1 98.81 148 CYS B C 1
ATOM 2323 O O . CYS B 1 148 ? -5.855 -3.994 -10.352 1 98.81 148 CYS B O 1
ATOM 2325 N N . ALA B 1 149 ? -4.617 -2.199 -10.469 1 98.94 149 ALA B N 1
ATOM 2326 C CA . ALA B 1 149 ? -3.865 -2.533 -11.672 1 98.94 149 ALA B CA 1
ATOM 2327 C C . ALA B 1 149 ? -2.363 -2.463 -11.414 1 98.94 149 ALA B C 1
ATOM 2329 O O . ALA B 1 149 ? -1.834 -1.401 -11.078 1 98.94 149 ALA B O 1
ATOM 2330 N N . ALA B 1 150 ? -1.701 -3.582 -11.578 1 98.94 150 ALA B N 1
ATOM 2331 C CA . ALA B 1 150 ? -0.278 -3.648 -11.258 1 98.94 150 ALA B CA 1
ATOM 2332 C C . ALA B 1 150 ? 0.545 -4.004 -12.492 1 98.94 150 ALA B C 1
ATOM 2334 O O . ALA B 1 150 ? 0.101 -4.785 -13.336 1 98.94 150 ALA B O 1
ATOM 2335 N N . GLN B 1 151 ? 1.659 -3.395 -12.609 1 98.94 151 GLN B N 1
ATOM 2336 C CA . GLN B 1 151 ? 2.684 -3.756 -13.586 1 98.94 151 GLN B CA 1
ATOM 2337 C C . GLN B 1 151 ? 3.918 -4.332 -12.891 1 98.94 151 GLN B C 1
ATOM 2339 O O . GLN B 1 151 ? 4.473 -3.711 -11.984 1 98.94 151 GLN B O 1
ATOM 2344 N N . LEU B 1 152 ? 4.32 -5.484 -13.281 1 98.44 152 LEU B N 1
ATOM 2345 C CA . LEU B 1 152 ? 5.496 -6.152 -12.734 1 98.44 152 LEU B CA 1
ATOM 2346 C C . LEU B 1 152 ? 6.527 -6.414 -13.82 1 98.44 152 LEU B C 1
ATOM 2348 O O . LEU B 1 152 ? 6.18 -6.547 -15 1 98.44 152 LEU B O 1
ATOM 2352 N N . VAL B 1 153 ? 7.723 -6.523 -13.359 1 97.88 153 VAL B N 1
ATOM 2353 C CA . VAL B 1 153 ? 8.82 -6.688 -14.312 1 97.88 153 VAL B CA 1
ATOM 2354 C C . VAL B 1 153 ? 9.719 -7.84 -13.875 1 97.88 153 VAL B C 1
ATOM 2356 O O . VAL B 1 153 ? 10.023 -7.98 -12.688 1 97.88 153 VAL B O 1
ATOM 2359 N N . ASN B 1 154 ? 10.07 -8.625 -14.828 1 95.94 154 ASN B N 1
ATOM 2360 C CA . ASN B 1 154 ? 11.078 -9.656 -14.617 1 95.94 154 ASN B CA 1
ATOM 2361 C C . ASN B 1 154 ? 12.453 -9.055 -14.344 1 95.94 154 ASN B C 1
ATOM 2363 O O . ASN B 1 154 ? 13.047 -8.422 -15.227 1 95.94 154 ASN B O 1
ATOM 2367 N N . ILE B 1 155 ? 12.984 -9.344 -13.156 1 91.38 155 ILE B N 1
ATOM 2368 C CA . ILE B 1 155 ? 14.227 -8.664 -12.789 1 91.38 155 ILE B CA 1
ATOM 2369 C C . ILE B 1 155 ? 15.359 -9.688 -12.688 1 91.38 155 ILE B C 1
ATOM 2371 O O . ILE B 1 155 ? 16.375 -9.43 -12.031 1 91.38 155 ILE B O 1
ATOM 2375 N N . SER B 1 156 ? 15.242 -10.789 -13.234 1 86.94 156 SER B N 1
ATOM 2376 C CA . SER B 1 156 ? 16.234 -11.859 -13.156 1 86.94 156 SER B CA 1
ATOM 2377 C C . SER B 1 156 ? 17.594 -11.398 -13.648 1 86.94 156 SER B C 1
ATOM 2379 O O . SER B 1 156 ? 18.625 -11.805 -13.117 1 86.94 156 SER B O 1
ATOM 2381 N N . SER B 1 157 ? 17.516 -10.57 -14.656 1 82.19 157 SER B N 1
ATOM 2382 C CA . SER B 1 157 ? 18.781 -10.148 -15.258 1 82.19 157 SER B CA 1
ATOM 2383 C C . SER B 1 157 ? 19.484 -9.117 -14.391 1 82.19 157 SER B C 1
ATOM 2385 O O . SER B 1 157 ? 20.656 -8.82 -14.609 1 82.19 157 SER B O 1
ATOM 2387 N N . TRP B 1 158 ? 18.812 -8.617 -13.414 1 76.38 158 TRP B N 1
ATOM 2388 C CA . TRP B 1 158 ? 19.375 -7.566 -12.562 1 76.38 158 TRP B CA 1
ATOM 2389 C C . TRP B 1 158 ? 19.906 -8.148 -11.266 1 76.38 158 TRP B C 1
ATOM 2391 O O . TRP B 1 158 ? 20.594 -7.461 -10.5 1 76.38 158 TRP B O 1
ATOM 2401 N N . LEU B 1 159 ? 19.516 -9.383 -10.898 1 67.44 159 LEU B N 1
ATOM 2402 C CA . LEU B 1 159 ? 19.953 -10.023 -9.656 1 67.44 159 LEU B CA 1
ATOM 2403 C C . LEU B 1 159 ? 21.234 -10.812 -9.875 1 67.44 159 LEU B C 1
ATOM 2405 O O . LEU B 1 159 ? 21.469 -11.344 -10.961 1 67.44 159 LEU B O 1
#

Sequence (318 aa):
MAAFEKHLPGEAGPYQPLPRGGWVTGDEAAARGIDLRMFYRTPAPGDEHGSLEGVVRLGDGASIGIGFWVSAHGGAVESVLDEATAELAKCEFTPVLATVEANFRIKKAVPLHTTLRVECRVVKMRGIRCWVDGRLTSPDRSVVYAECAAQLVNISSWLMAAFEKHLPGEAGPYQPLPRGGWVTGDEAAARGIDLRMFYRTPAPGDEHGSLEGVVRLGDGASIGIGFWVSAHGGAVESVLDEATAELAKCEFTPVLATVEANFRIKKAVPLHTTLRVECRVVKMRGIRCWVDGRLTSPDRSVVYAECAAQLVNISSWL

Foldseek 3Di:
DDKAWAQPQDDVGRRDDPPPADCQTDPVNVVLFKDKIKDWAADDVPGPFIKMKIKIAGAQNQAPDRPPQFFGDPVSVVVRLLRRQLRRCCVTPNSAKDWPDKDKDFDAGHHHGAMWMKIKDWDDDDDQKTKMKMWIAHPVRPGTGMIMIIMMGRCVVVD/DDKAWAQPDDPVGRRDDPPVADCQTDPVNVVLFKDKIKDWAADDVPGPFIKMKIKIAGAQNQAPDRPPQFFGDPVSVVVRLLRRQLRRCCVTPNSAKDWPDKDKDFDAGHHHGAMWMKIKDWDDDDDQKTKMKMWIAHPVRPGTGMIMIIMMGRCVVVD

Nearest PDB structures (foldseek):
  4gah-assembly1_B  TM=9.325E-01  e=5.111E-08  Homo sapiens
  4ae8-assembly1_B  TM=8.682E-01  e=5.731E-08  Homo sapiens
  4ord-assembly1_A  TM=8.777E-01  e=3.342E-06  Danio rerio
  2h4u-assembly1_A  TM=8.185E-01  e=7.539E-07  Homo sapiens
  3f5o-assembly1_B  TM=8.393E-01  e=1.681E-06  Homo sapiens

Radius of gyration: 18.68 Å; Cα contacts (8 Å, |Δi|>4): 875; chains: 2; bounding box: 42×59×46 Å

InterPro domains:
  IPR006683 Thioesterase domain [PF03061] (72-142)
  IPR029069 HotDog domain superfamily [SSF54637] (71-149)